Protein 4HQZ (pdb70)

Foldseek 3Di:
DFDFQDWDWFAWLVGDTDIVQVQQQAKEKEKEDAPVDVLRVVQQVQVVVLLPPPPHSYDYEYEYADPPPPHHHSVCVVVVCVVVVGDRHIYTYPPVCVSVVSVVPPAPGWIFIAANRRGTQDIDHGDAGSVRNVVSHVPGD/DAQDFPAFQDWDWFAWLVGDTDIPVVQQQAKEKEKEAAPVDDLVLVCQVQVVVVLPPDDHSYDYAYEYADPPPPHHHSVCVVVVCVVSVGDSGIYTHPPVCVSVVSNVPDAPTKIFIAANNRGTQDIDHGDDGPVRSVVSHVPGD

Sequence (286 aa):
VGKDAPDFTLQSMDGKEVKLSDFKGKKVYLKFWASWCGPCKKSMPELMEELAAKPDRDFEILTVIAPGIQQGEKTVEQFPQWFQEQGYKDIPVLYDTKATTFQAYQIRSIPTEYLIDSQGKIGKIQFGAISNADAEAAFKEMNQQIAVGKDAPDFTLQSMDGKEVKLSDFKGKKVYLKFWASWCGPCKKSSMPELMELAAKPDRDFEILTVIAPGIQGEKTVEQFPQWFQEQGYKDIPVLYDTKATTFQAYQIRSIIPTEYLIDSQGKIGKIQQFGAISNADAEEAAFKEMN

Organism: Streptococcus pneumoniae serotype 4 (strain ATCC BAA-334 / TIGR4) (NCBI:txid170187)

Structure (mmCIF, N/CA/C/O backbone):
data_4HQZ
#
_entry.id   4HQZ
#
_cell.length_a   32.100
_cell.length_b   36.080
_cell.length_c   58.640
_cell.angle_alpha   101.13
_cell.angle_beta   100.26
_cell.angle_gamma   101.59
#
_symmetry.space_group_name_H-M   'P 1'
#
loop_
_entity.id
_entity.type
_entity.pdbx_description
1 polymer 'Thioredoxin family protein'
2 non-polymer '2-HYDROXYETHYL DISULFIDE'
3 non-polymer DI(HYDROXYETHYL)ETHER
4 water water
#
loop_
_atom_site.group_PDB
_atom_site.id
_atom_site.type_symbol
_atom_site.label_atom_id
_atom_site.label_alt_id
_atom_site.label_comp_id
_atom_site.label_asym_id
_atom_site.label_entity_id
_atom_site.label_seq_id
_atom_site.pdbx_PDB_ins_code
_atom_site.Cartn_x
_atom_site.Cartn_y
_atom_site.Cartn_z
_atom_site.occupancy
_atom_site.B_iso_or_equiv
_atom_site.auth_seq_id
_atom_site.auth_comp_id
_atom_site.auth_asym_id
_atom_site.auth_atom_id
_atom_site.pdbx_PDB_model_num
ATOM 1 N N . VAL A 1 47 ? 47.897 21.785 19.903 1.00 60.15 45 VAL A N 1
ATOM 2 C CA . VAL A 1 47 ? 46.637 22.217 20.496 1.00 57.55 45 VAL A CA 1
ATOM 3 C C . VAL A 1 47 ? 45.800 21.008 20.922 1.00 53.67 45 VAL A C 1
ATOM 4 O O . VAL A 1 47 ? 46.127 19.869 20.584 1.00 56.57 45 VAL A O 1
ATOM 16 N N . GLY A 1 48 ? 44.730 21.267 21.674 1.00 54.70 46 GLY A N 1
ATOM 17 C CA . GLY A 1 48 ? 43.821 20.226 22.128 1.00 45.91 46 GLY A CA 1
ATOM 18 C C . GLY A 1 48 ? 43.381 19.318 21.000 1.00 33.32 46 GLY A C 1
ATOM 19 O O . GLY A 1 48 ? 43.134 19.786 19.895 1.00 41.56 46 GLY A O 1
ATOM 23 N N . LYS A 1 49 ? 43.288 18.019 21.270 1.00 30.15 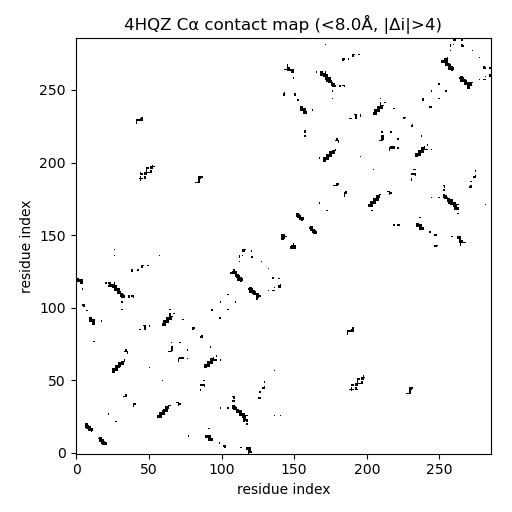47 LYS A N 1
ATOM 24 C CA . LYS A 1 49 ? 42.773 17.082 20.281 1.00 25.66 47 LYS A CA 1
ATOM 25 C C . LYS A 1 49 ? 41.286 17.328 20.119 1.00 22.92 47 LYS A C 1
ATOM 26 O O . LYS A 1 49 ? 40.601 17.662 21.085 1.00 21.67 47 LYS A O 1
ATOM 45 N N . ASP A 1 50 ? 40.768 17.159 18.911 1.00 22.48 48 ASP A N 1
ATOM 46 C CA . ASP A 1 50 ? 39.339 17.318 18.690 1.00 22.09 48 ASP A CA 1
ATOM 47 C C . ASP A 1 50 ? 38.580 16.270 19.493 1.00 18.32 48 ASP A C 1
ATOM 48 O O . ASP A 1 50 ? 38.897 15.075 19.456 1.00 18.64 48 ASP A O 1
ATOM 57 N N . ALA A 1 51 ? 37.576 16.710 20.239 1.00 16.82 49 ALA A N 1
ATOM 58 C CA . ALA A 1 51 ? 36.645 15.777 20.858 1.00 15.70 49 ALA A CA 1
ATOM 59 C C . ALA A 1 51 ? 35.844 15.080 19.750 1.00 16.77 49 ALA A C 1
ATOM 60 O O . ALA A 1 51 ? 35.245 15.738 18.913 1.00 15.87 49 ALA A O 1
ATOM 67 N N . PRO A 1 52 ? 35.838 13.741 19.731 1.00 14.12 50 PRO A N 1
ATOM 68 C CA . PRO A 1 52 ? 35.070 13.063 18.676 1.00 14.16 50 PRO A CA 1
ATOM 69 C C . PRO A 1 52 ? 33.603 13.497 18.670 1.00 12.26 50 PRO A C 1
ATOM 70 O O . PRO A 1 52 ? 32.954 13.566 19.717 1.00 12.57 50 PRO A O 1
ATOM 81 N N . ASP A 1 53 ? 33.079 13.751 17.480 1.00 13.51 51 ASP A N 1
ATOM 82 C CA . ASP A 1 53 ? 31.702 14.193 17.354 1.00 13.11 51 ASP A CA 1
ATOM 83 C C . ASP A 1 53 ? 30.768 12.991 17.516 1.00 13.93 51 ASP A C 1
ATOM 84 O O . ASP A 1 53 ? 31.170 11.836 17.350 1.00 17.75 51 ASP A O 1
ATOM 93 N N . PHE A 1 54 ? 29.525 13.284 17.868 1.00 13.39 52 PHE A N 1
ATOM 94 C CA . PHE A 1 54 ? 28.499 12.256 17.980 1.00 11.40 52 PHE A CA 1
ATOM 95 C C . PHE A 1 54 ? 27.159 12.902 17.766 1.00 10.25 52 PHE A C 1
ATOM 96 O O . PHE A 1 54 ? 27.010 14.104 17.931 1.00 10.57 52 PHE A O 1
ATOM 113 N N . THR A 1 55 ? 26.194 12.077 17.385 1.00 13.17 53 THR A N 1
ATOM 114 C CA . THR A 1 55 ? 24.804 12.480 17.280 1.00 13.96 53 THR A CA 1
ATOM 115 C C . THR A 1 55 ? 24.013 11.402 17.982 1.00 14.04 53 THR A C 1
ATOM 116 O O . THR A 1 55 ? 23.965 10.276 17.512 1.00 15.04 53 THR A O 1
ATOM 127 N N . LEU A 1 56 ? 23.406 11.740 19.117 1.00 14.22 54 LEU A N 1
ATOM 128 C CA . LEU A 1 56 ? 22.734 10.743 19.940 1.00 14.28 54 LEU A CA 1
ATOM 129 C C . LEU A 1 56 ? 21.352 11.214 20.338 1.00 15.15 54 LEU A C 1
ATOM 130 O O . LEU A 1 56 ? 21.125 12.409 20.525 1.00 15.61 54 LEU A O 1
ATOM 146 N N . GLN A 1 57 ? 20.446 10.272 20.531 1.00 15.54 55 GLN A N 1
ATOM 147 C CA . GLN A 1 57 ? 19.137 10.598 21.064 1.00 16.45 55 GLN A CA 1
ATOM 148 C C . GLN A 1 57 ? 19.235 10.813 22.558 1.00 16.13 55 GLN A C 1
ATOM 149 O O . GLN A 1 57 ? 19.971 10.112 23.242 1.00 15.87 55 GLN A O 1
ATOM 163 N N . SER A 1 58 ? 18.490 11.775 23.081 1.00 16.92 56 SER A N 1
ATOM 164 C CA . SER A 1 58 ? 18.439 11.990 24.516 1.00 16.90 56 SER A CA 1
ATOM 165 C C . SER A 1 58 ? 17.225 11.314 25.126 1.00 17.50 56 SER A C 1
ATOM 166 O O . SER A 1 58 ? 16.265 10.916 24.431 1.00 18.23 56 SER A O 1
ATOM 174 N N . MET A 1 59 ? 17.286 11.215 26.447 1.00 17.33 57 MET A N 1
ATOM 175 C CA . MET A 1 59 ? 16.239 10.654 27.275 1.00 19.69 57 MET A CA 1
ATOM 176 C C . MET A 1 59 ? 14.884 11.283 26.980 1.00 22.29 57 MET A C 1
ATOM 177 O O . MET A 1 59 ? 13.849 10.601 27.030 1.00 25.21 57 MET A O 1
ATOM 191 N N . ASP A 1 60 ? 14.879 12.576 26.670 1.00 24.27 58 ASP A N 1
ATOM 192 C CA . ASP A 1 60 ? 13.624 13.255 26.353 1.00 28.37 58 ASP A CA 1
ATOM 193 C C . ASP A 1 60 ? 13.376 13.403 24.845 1.00 32.24 58 ASP A C 1
ATOM 194 O O . ASP A 1 60 ? 12.563 14.223 24.415 1.00 33.55 58 ASP A O 1
ATOM 203 N N . GLY A 1 61 ? 14.064 12.590 24.050 1.00 26.97 59 GLY A N 1
ATOM 204 C CA . GLY A 1 61 ? 13.763 12.469 22.634 1.00 23.79 59 GLY A CA 1
ATOM 205 C C . GLY A 1 61 ? 14.384 13.499 21.700 1.00 25.82 59 GLY A C 1
ATOM 206 O O . GLY A 1 61 ? 14.044 13.537 20.517 1.00 33.14 59 GLY A O 1
ATOM 210 N N . LYS A 1 62 ? 15.283 14.339 22.204 1.00 31.60 60 LYS A N 1
ATOM 211 C CA . LYS A 1 62 ? 15.983 15.296 21.341 1.00 25.63 60 LYS A CA 1
ATOM 212 C C . LYS A 1 62 ? 17.173 14.641 20.641 1.00 23.07 60 LYS A C 1
ATOM 213 O O . LYS A 1 62 ? 17.804 13.739 21.169 1.00 22.65 60 LYS A O 1
ATOM 232 N N . GLU A 1 63 ? 17.490 15.109 19.448 1.00 22.40 61 GLU A N 1
ATOM 233 C CA . GLU A 1 63 ? 18.708 14.686 18.781 1.00 21.86 61 GLU A CA 1
ATOM 234 C C .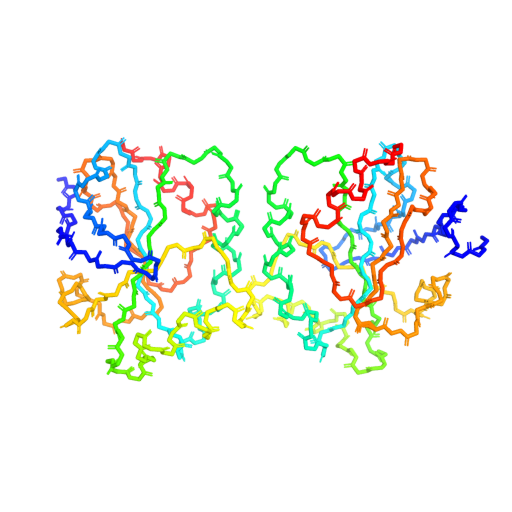 GLU A 1 63 ? 19.798 15.650 19.196 1.00 19.63 61 GLU A C 1
ATOM 235 O O . GLU A 1 63 ? 19.672 16.846 18.957 1.00 21.26 61 GLU A O 1
ATOM 247 N N . VAL A 1 64 ? 20.864 15.142 19.813 1.00 15.46 62 VAL A N 1
ATOM 248 C CA . VAL A 1 64 ? 21.923 15.998 20.325 1.00 13.13 62 VAL A CA 1
ATOM 249 C C . VAL A 1 64 ? 23.247 15.695 19.631 1.00 12.53 62 VAL A C 1
ATOM 250 O O . VAL A 1 64 ? 23.738 14.564 19.663 1.00 12.85 62 VAL A O 1
ATOM 263 N N . LYS A 1 65 ? 23.820 16.718 19.000 1.00 12.28 63 LYS A N 1
ATOM 264 C CA . LYS A 1 65 ? 25.054 16.561 18.235 1.00 11.32 63 LYS A CA 1
ATOM 265 C C . LYS A 1 65 ? 26.118 17.445 18.862 1.00 10.85 63 LYS A C 1
ATOM 266 O O . LYS A 1 65 ? 25.922 18.651 19.024 1.00 11.69 63 LYS A O 1
ATOM 285 N N . LEU A 1 66 ? 27.261 16.863 19.205 1.00 10.95 64 LEU A N 1
ATOM 286 C CA . LEU A 1 66 ? 28.270 17.626 19.933 1.00 10.80 64 LEU A CA 1
ATOM 287 C C . LEU A 1 66 ? 28.695 18.901 19.205 1.00 10.93 64 LEU A C 1
ATOM 288 O O . LEU A 1 66 ? 28.823 19.964 19.820 1.00 10.86 64 LEU A O 1
ATOM 304 N N . SER A 1 67 ? 28.921 18.808 17.894 1.00 10.57 65 SER A N 1
ATOM 305 C CA . SER A 1 67 ? 29.442 19.967 17.183 1.00 11.12 65 SER A CA 1
ATOM 306 C C . SER A 1 67 ? 28.398 21.076 17.048 1.00 11.68 65 SER A C 1
ATOM 307 O O . SER A 1 67 ? 28.752 22.206 16.735 1.00 12.46 65 SER A O 1
ATOM 315 N N . ASP A 1 68 ? 27.128 20.783 17.315 1.00 11.66 66 ASP A N 1
ATOM 316 C CA . ASP A 1 68 ? 26.130 21.856 17.397 1.00 12.35 66 ASP A CA 1
ATOM 317 C C . ASP A 1 68 ? 26.405 22.803 18.573 1.00 13.52 66 ASP A C 1
ATOM 318 O O . ASP A 1 68 ? 25.815 23.878 18.631 1.00 15.52 66 ASP A O 1
ATOM 327 N N . PHE A 1 69 ? 27.243 22.381 19.523 1.00 11.24 67 PHE A N 1
ATOM 328 C CA . PHE A 1 69 ? 27.604 23.234 20.651 1.00 11.77 67 PHE A CA 1
ATOM 329 C C . PHE A 1 69 ? 28.841 24.066 20.404 1.00 11.53 67 PHE A C 1
ATOM 330 O O . PHE A 1 69 ? 29.285 24.763 21.304 1.00 13.31 67 PHE A O 1
ATOM 347 N N . LYS A 1 70 ? 29.424 24.035 19.209 1.00 14.35 68 LYS A N 1
ATOM 348 C CA . LYS A 1 70 ? 30.538 24.928 18.950 1.00 15.18 68 LYS A CA 1
ATOM 349 C C . LYS A 1 70 ? 30.123 26.355 19.254 1.00 15.19 68 LYS A C 1
ATOM 350 O O . LYS A 1 70 ? 29.025 26.780 18.896 1.00 17.58 68 LYS A O 1
ATOM 369 N N . GLY A 1 71 ? 30.995 27.068 19.959 1.00 15.35 69 GLY A N 1
ATOM 370 C CA . GLY A 1 71 ? 30.702 28.392 20.476 1.00 17.50 69 GLY A CA 1
ATOM 371 C C . GLY A 1 71 ? 30.429 28.388 21.971 1.00 17.52 69 GLY A C 1
ATOM 372 O O . GLY A 1 71 ? 30.427 29.456 22.603 1.00 19.32 69 GLY A O 1
ATOM 376 N N . LYS A 1 72 ? 30.223 27.208 22.544 1.00 13.15 70 LYS A N 1
ATOM 377 C CA . LYS A 1 72 ? 30.006 27.038 23.980 1.00 14.61 70 LYS A CA 1
ATOM 378 C C . LYS A 1 72 ? 30.909 25.932 24.464 1.00 11.70 70 LYS A C 1
ATOM 379 O O . LYS A 1 72 ? 31.179 24.988 23.736 1.00 13.81 70 LYS A O 1
ATOM 398 N N . LYS A 1 73 ? 31.366 26.026 25.698 1.00 11.00 71 LYS A N 1
ATOM 399 C CA . LYS A 1 73 ? 32.126 24.947 26.307 1.00 10.28 71 LYS A CA 1
ATOM 400 C C . LYS A 1 73 ? 31.184 23.802 26.684 1.00 10.26 71 LYS A C 1
ATOM 401 O O . LYS A 1 73 ? 29.995 24.009 26.837 1.00 10.67 71 LYS A O 1
ATOM 420 N N . VAL A 1 74 ? 31.727 22.604 26.846 1.00 9.47 72 VAL A N 1
ATOM 421 C CA . VAL A 1 74 ? 30.913 21.430 27.137 1.00 9.11 72 VAL A CA 1
ATOM 422 C C . VAL A 1 74 ? 31.559 20.600 28.222 1.00 8.41 72 VAL A C 1
ATOM 423 O O . VAL A 1 74 ? 32.740 20.268 28.163 1.00 9.71 72 VAL A O 1
ATOM 436 N N . TYR A 1 75 ? 30.747 20.248 29.215 1.00 8.51 73 TYR A N 1
ATOM 437 C CA . TYR A 1 75 ? 31.085 19.293 30.261 1.00 8.36 73 TYR A CA 1
ATOM 438 C C . TYR A 1 75 ? 30.419 17.976 29.862 1.00 8.77 73 TYR A C 1
ATOM 439 O O . TYR A 1 75 ? 29.183 17.892 29.856 1.00 9.55 73 TYR A O 1
ATOM 457 N N . LEU A 1 76 ? 31.213 16.983 29.486 1.00 8.14 74 LEU A N 1
ATOM 458 C CA . LEU A 1 76 ? 30.704 15.715 28.965 1.00 8.16 74 LEU A CA 1
ATOM 459 C C . LEU A 1 76 ? 31.061 14.605 29.928 1.00 7.65 74 LEU A C 1
ATOM 460 O O . LEU A 1 76 ? 32.243 14.355 30.171 1.00 9.96 74 LEU A O 1
ATOM 476 N N . LYS A 1 77 ? 30.059 13.886 30.434 1.00 7.73 75 LYS A N 1
ATOM 477 C CA . LYS A 1 77 ? 30.271 12.861 31.450 1.00 8.48 75 LYS A CA 1
ATOM 478 C C . LYS A 1 77 ? 29.769 11.507 30.987 1.00 7.64 75 LYS A C 1
ATOM 479 O O . LYS A 1 77 ? 28.593 11.373 30.622 1.00 9.40 75 LYS A O 1
ATOM 498 N N . PHE A 1 78 ? 30.654 10.517 31.022 1.00 7.72 76 PHE A N 1
ATOM 499 C CA . PHE A 1 78 ? 30.291 9.126 30.745 1.00 8.05 76 PHE A CA 1
ATOM 500 C C . PHE A 1 78 ? 30.044 8.388 32.047 1.00 7.97 76 PHE A C 1
ATOM 501 O O . PHE A 1 78 ? 30.874 8.467 32.966 1.00 8.81 76 PHE A O 1
ATOM 518 N N . TRP A 1 79 ? 28.918 7.684 32.147 1.00 8.14 77 TRP A N 1
ATOM 519 C CA . TRP A 1 79 ? 28.546 7.058 33.409 1.00 8.31 77 TRP A CA 1
ATOM 520 C C . TRP A 1 79 ? 27.621 5.870 33.187 1.00 8.61 77 TRP A C 1
ATOM 521 O O . TRP A 1 79 ? 27.306 5.497 32.052 1.00 9.41 77 TRP A O 1
ATOM 542 N N . ALA A 1 80 ? 27.214 5.238 34.290 1.00 9.74 78 ALA A N 1
ATOM 543 C CA . ALA A 1 80 ? 26.267 4.120 34.263 1.00 9.69 78 ALA A CA 1
ATOM 544 C C . ALA A 1 80 ? 25.488 4.068 35.562 1.00 10.37 78 ALA A C 1
ATOM 545 O O . ALA A 1 80 ? 26.000 4.429 36.626 1.00 10.59 78 ALA A O 1
ATOM 552 N N . SER A 1 81 ? 24.258 3.597 35.476 1.00 9.88 79 SER A N 1
ATOM 553 C CA . SER A 1 81 ? 23.408 3.546 36.658 1.00 10.76 79 SER A CA 1
ATOM 554 C C . SER A 1 81 ? 23.862 2.563 37.733 1.00 13.57 79 SER A C 1
ATOM 555 O O . SER A 1 81 ? 23.446 2.681 38.886 1.00 14.99 79 SER A O 1
ATOM 563 N N . TRP A 1 82 ? 24.652 1.566 37.353 1.00 10.64 80 TRP A N 1
ATOM 564 C CA . TRP A 1 82 ? 25.116 0.536 38.276 1.00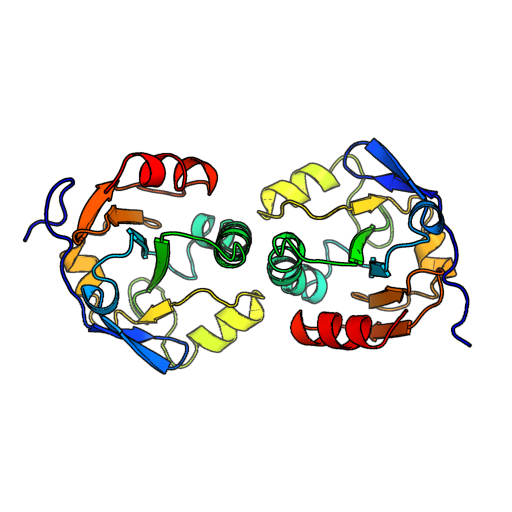 15.09 80 TRP A CA 1
ATOM 565 C C . TRP A 1 82 ? 26.374 0.985 39.013 1.00 13.80 80 TRP A C 1
ATOM 566 O O . TRP A 1 82 ? 26.866 0.291 39.897 1.00 17.26 80 TRP A O 1
ATOM 587 N N . CYS A 1 83 ? 26.900 2.148 38.663 1.00 11.60 81 CYS A N 1
ATOM 588 C CA . CYS A 1 83 ? 28.211 2.607 39.121 1.00 12.55 81 CYS A CA 1
ATOM 589 C C . CYS A 1 83 ? 28.034 3.530 40.331 1.00 11.47 81 CYS A C 1
ATOM 590 O O . CYS A 1 83 ? 27.455 4.606 40.225 1.00 13.28 81 CYS A O 1
ATOM 597 N N . GLY A 1 84 ? 28.483 3.079 41.498 1.00 13.55 82 GLY A N 1
ATOM 598 C CA . GLY A 1 84 ? 28.287 3.829 42.730 1.00 13.14 82 GLY A CA 1
ATOM 599 C C . GLY A 1 84 ? 28.902 5.219 42.704 1.00 12.90 82 GLY A C 1
ATOM 600 O O . GLY A 1 84 ? 28.244 6.205 43.036 1.00 12.52 82 GLY A O 1
ATOM 604 N N . PRO A 1 85 ? 30.173 5.316 42.328 1.00 12.03 83 PRO A N 1
ATOM 605 C CA . PRO A 1 85 ? 30.787 6.640 42.279 1.00 11.38 83 PRO A CA 1
ATOM 606 C C . PRO A 1 85 ? 30.100 7.552 41.257 1.00 10.68 83 PRO A C 1
ATOM 607 O O . PRO A 1 85 ? 30.048 8.780 41.448 1.00 12.26 83 PRO A O 1
ATOM 618 N N . CYS A 1 86 ? 29.570 6.969 40.188 1.00 10.94 84 CYS A N 1
ATOM 619 C CA . CYS A 1 86 ? 28.773 7.755 39.268 1.00 10.50 84 CYS A CA 1
ATOM 620 C C . CYS A 1 86 ? 27.564 8.372 39.924 1.00 9.89 84 CYS A C 1
ATOM 621 O O . CYS A 1 86 ? 27.309 9.562 39.779 1.00 10.93 84 CYS A O 1
ATOM 628 N N . LYS A 1 87 ? 26.778 7.548 40.590 1.00 10.63 85 LYS A N 1
ATOM 629 C CA . LYS A 1 87 ? 25.615 8.062 41.305 1.00 10.95 85 LYS A CA 1
ATOM 630 C C . LYS A 1 87 ? 25.999 9.074 42.374 1.00 12.86 85 LYS A C 1
ATOM 631 O O . LYS A 1 87 ? 25.308 10.087 42.529 1.00 12.85 85 LYS A O 1
ATOM 650 N N . LYS A 1 88 ? 27.085 8.819 43.086 1.00 11.36 86 LYS A N 1
ATOM 651 C CA . LYS A 1 88 ? 27.548 9.754 44.125 1.00 11.90 86 LYS A CA 1
ATOM 652 C C . LYS A 1 88 ? 27.767 11.150 43.580 1.00 11.66 86 LYS A C 1
ATOM 653 O O . LYS A 1 88 ? 27.546 12.137 44.289 1.00 12.09 86 LYS A O 1
ATOM 672 N N . SER A 1 89 ? 28.196 11.215 42.332 1.00 10.56 87 SER A N 1
ATOM 673 C CA . SER A 1 89 ? 28.539 12.485 41.717 1.00 10.30 87 SER A CA 1
ATOM 674 C C . SER A 1 89 ? 27.320 13.259 41.191 1.00 9.74 87 SER A C 1
ATOM 675 O O . SER A 1 89 ? 27.429 14.441 40.891 1.00 9.55 87 SER A O 1
ATOM 683 N N . MET A 1 90 ? 26.163 12.616 41.099 1.00 9.19 88 MET A N 1
ATOM 684 C CA . MET A 1 90 ? 25.015 13.236 40.432 1.00 9.36 88 MET A CA 1
ATOM 685 C C . MET A 1 90 ? 24.440 14.443 41.195 1.00 9.95 88 MET A C 1
ATOM 686 O O . MET A 1 90 ? 24.079 15.430 40.568 1.00 9.97 88 MET A O 1
ATOM 700 N N . PRO A 1 91 ? 24.326 14.376 42.529 1.00 9.68 89 PRO A N 1
ATOM 701 C CA . PRO A 1 91 ? 23.735 15.539 43.224 1.00 9.43 89 PRO A CA 1
ATOM 702 C C . PRO A 1 91 ? 24.539 16.822 42.972 1.00 8.73 89 PRO A C 1
ATOM 703 O O . PRO A 1 91 ? 23.935 17.883 42.758 1.00 9.90 89 PRO A O 1
ATOM 714 N N . GLU A 1 92 ? 25.859 16.737 43.019 1.00 8.31 90 GLU A N 1
ATOM 715 C CA . GLU A 1 92 ? 26.674 17.915 42.796 1.00 9.95 90 GLU A CA 1
ATOM 716 C C . GLU A 1 92 ? 26.532 18.400 41.359 1.00 7.98 90 GLU A C 1
ATOM 717 O O . GLU A 1 92 ? 26.553 19.613 41.093 1.00 8.85 90 GLU A O 1
ATOM 729 N N . LEU A 1 93 ? 26.375 17.470 40.414 1.00 8.33 91 LEU A N 1
ATOM 730 C CA . LEU A 1 93 ? 26.166 17.858 39.024 1.00 8.38 91 LEU A CA 1
ATOM 731 C C . LEU A 1 93 ? 24.827 18.609 38.848 1.00 8.29 91 LEU A C 1
ATOM 732 O O . LEU A 1 93 ? 24.732 19.570 38.078 1.00 9.50 91 LEU A O 1
ATOM 748 N N . MET A 1 94 ? 23.795 18.196 39.590 1.00 9.51 92 MET A N 1
ATOM 749 C CA . MET A 1 94 ? 22.527 18.944 39.611 1.00 9.04 92 MET A CA 1
ATOM 750 C C . MET A 1 94 ? 22.710 20.358 40.175 1.00 9.81 92 MET A C 1
ATOM 751 O O . MET A 1 94 ? 22.112 21.307 39.684 1.00 10.58 92 MET A O 1
ATOM 765 N N A GLU A 1 95 ? 23.533 20.523 41.215 0.51 10.48 93 GLU A N 1
ATOM 766 N N B GLU A 1 95 ? 23.536 20.472 41.198 0.49 10.88 93 GLU A N 1
ATOM 767 C CA A GLU A 1 95 ? 23.875 21.874 41.693 0.51 9.96 93 GLU A CA 1
ATOM 768 C CA B GLU A 1 95 ? 23.848 21.758 41.772 0.49 12.62 93 GLU A CA 1
ATOM 769 C C A GLU A 1 95 ? 24.456 22.674 40.584 0.51 11.47 93 GLU A C 1
ATOM 770 C C B GLU A 1 95 ? 24.551 22.657 40.729 0.49 11.71 93 GLU A C 1
ATOM 771 O O A GLU A 1 95 ? 24.088 23.837 40.369 0.51 15.32 93 GLU A O 1
ATOM 772 O O B GLU A 1 95 ? 24.271 23.860 40.640 0.49 11.19 93 GLU A O 1
ATOM 795 N N . LEU A 1 96 ? 25.430 22.072 39.914 1.00 9.90 94 LEU A N 1
ATOM 796 C CA . LEU A 1 96 ? 26.118 22.786 38.864 1.00 12.01 94 LEU A CA 1
ATOM 797 C C . LEU A 1 96 ? 25.116 23.206 37.792 1.00 9.68 94 LEU A C 1
ATOM 798 O O . LEU A 1 96 ? 25.173 24.324 37.282 1.00 12.95 94 LEU A O 1
ATOM 815 N N . ALA A 1 97 ? 24.208 22.306 37.435 1.00 11.29 95 ALA A N 1
ATOM 816 C CA . ALA A 1 97 ? 23.226 22.619 36.394 1.00 11.51 95 ALA A CA 1
ATOM 817 C C . ALA A 1 97 ? 22.361 23.809 36.802 1.00 11.09 95 ALA A C 1
ATOM 818 O O . ALA A 1 97 ? 21.946 24.611 35.952 1.00 12.86 95 ALA A O 1
ATOM 825 N N . ALA A 1 98 ? 22.123 23.964 38.102 1.00 11.31 96 ALA A N 1
ATOM 826 C CA . ALA A 1 98 ? 21.270 25.048 38.601 1.00 13.12 96 ALA A CA 1
ATOM 827 C C . ALA A 1 98 ? 21.967 26.407 38.596 1.00 16.49 96 ALA A C 1
ATOM 828 O O . ALA A 1 98 ? 21.310 27.437 38.718 1.00 19.11 96 ALA A O 1
ATOM 835 N N . LYS A 1 99 ? 23.289 26.412 38.479 1.00 16.79 97 LYS A N 1
ATOM 836 C CA . LYS A 1 99 ? 24.051 27.656 38.410 1.00 20.21 97 LYS A CA 1
ATOM 837 C C . LYS A 1 99 ? 23.652 28.342 37.113 1.00 17.79 97 LYS A C 1
ATOM 838 O O . LYS A 1 99 ? 23.768 27.760 36.040 1.00 20.11 97 LYS A O 1
ATOM 857 N N . PRO A 1 100 ? 23.147 29.577 37.203 1.00 23.16 98 PRO A N 1
ATOM 858 C CA . PRO A 1 100 ? 22.609 30.172 35.980 1.00 26.93 98 PRO A CA 1
ATOM 859 C C . PRO A 1 100 ? 23.697 30.758 35.077 1.00 29.42 98 PRO A C 1
ATOM 860 O O . PRO A 1 100 ? 23.552 30.758 33.856 1.00 31.63 98 PRO A O 1
ATOM 871 N N . ASP A 1 101 ? 24.796 31.208 35.658 1.00 25.74 99 ASP A N 1
ATOM 872 C CA . ASP A 1 101 ? 25.801 31.906 34.859 1.00 23.61 99 ASP A CA 1
ATOM 873 C C . ASP A 1 101 ? 26.920 30.974 34.347 1.00 24.20 99 ASP A C 1
ATOM 874 O O . ASP A 1 101 ? 28.104 31.239 34.555 1.00 29.92 99 ASP A O 1
ATOM 883 N N . ARG A 1 102 ? 26.521 29.893 33.668 1.00 31.05 100 ARG A N 1
ATOM 884 C CA . ARG A 1 102 ? 27.459 28.955 33.028 1.00 23.60 100 ARG A CA 1
ATOM 885 C C . ARG A 1 102 ? 27.735 29.266 31.560 1.00 24.46 100 ARG A C 1
ATOM 886 O O . ARG A 1 102 ? 26.808 29.469 30.776 1.00 22.74 100 ARG A O 1
ATOM 907 N N . ASP A 1 103 ? 29.009 29.275 31.178 1.00 20.09 101 ASP A N 1
ATOM 908 C CA . ASP A 1 103 ? 29.379 29.385 29.763 1.00 19.11 101 ASP A CA 1
ATOM 909 C C . ASP A 1 103 ? 29.696 27.983 29.219 1.00 17.51 101 ASP A C 1
ATOM 910 O O . ASP A 1 103 ? 30.374 27.837 28.180 1.00 19.51 101 ASP A O 1
ATOM 919 N N . PHE A 1 104 ? 29.203 26.952 29.921 1.00 16.82 102 PHE A N 1
ATOM 920 C CA . PHE A 1 104 ? 29.296 25.589 29.435 1.00 14.06 102 PHE A CA 1
ATOM 921 C C . PHE A 1 104 ? 27.963 24.860 29.548 1.00 13.49 102 PHE A C 1
ATOM 922 O O . PHE A 1 104 ? 27.142 25.165 30.399 1.00 15.24 102 PHE A O 1
ATOM 939 N N . GLU A 1 105 ? 27.774 23.902 28.651 1.00 12.94 103 GLU A N 1
ATOM 940 C CA . GLU A 1 105 ? 26.628 23.018 28.660 1.00 12.45 103 GLU A CA 1
ATOM 941 C C . GLU A 1 105 ? 27.030 21.711 29.284 1.00 11.50 103 GLU A C 1
ATOM 942 O O . GLU A 1 105 ? 28.149 21.274 29.131 1.00 11.97 103 GLU A O 1
ATOM 954 N N . ILE A 1 106 ? 26.081 21.061 29.948 1.00 11.16 104 ILE A N 1
ATOM 955 C CA . ILE A 1 106 ? 26.302 19.754 30.553 1.00 10.36 104 ILE A CA 1
ATOM 956 C C . ILE A 1 106 ? 25.600 18.670 29.739 1.00 10.03 104 ILE A C 1
ATOM 957 O O . ILE A 1 106 ? 24.409 18.783 29.449 1.00 11.01 104 ILE A O 1
ATOM 973 N N . L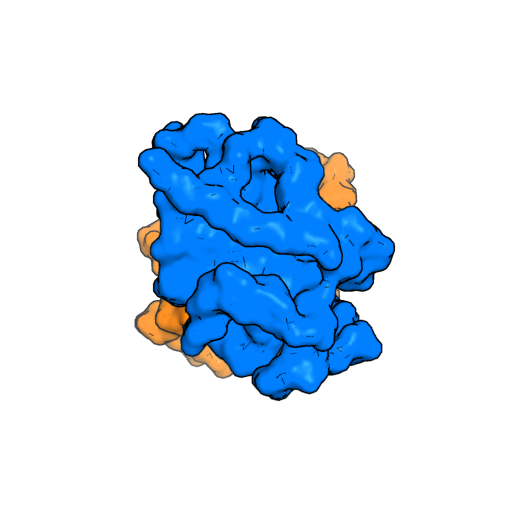EU A 1 107 ? 26.353 17.652 29.361 1.00 9.48 105 LEU A N 1
ATOM 974 C CA . LEU A 1 107 ? 25.825 16.487 28.645 1.00 9.24 105 LEU A CA 1
ATOM 975 C C . LEU A 1 107 ? 26.356 15.247 29.336 1.00 8.54 105 LEU A C 1
ATOM 976 O O . LEU A 1 107 ? 27.552 15.178 29.624 1.00 9.65 105 LEU A O 1
ATOM 992 N N . THR A 1 108 ? 25.504 14.249 29.560 1.00 8.88 106 THR A N 1
ATOM 993 C CA . THR A 1 108 ? 25.965 12.985 30.089 1.00 8.54 106 THR A CA 1
ATOM 994 C C . THR A 1 108 ? 25.523 11.870 29.146 1.00 8.74 106 THR A C 1
ATOM 995 O O . THR A 1 108 ? 24.566 12.025 28.375 1.00 9.32 106 THR A O 1
ATOM 1006 N N . VAL A 1 109 ? 26.277 10.772 29.194 1.00 8.46 107 VAL A N 1
ATOM 1007 C CA . VAL A 1 109 ? 26.125 9.682 28.237 1.00 8.83 107 VAL A CA 1
ATOM 1008 C C . VAL A 1 109 ? 26.116 8.352 28.982 1.00 8.44 107 VAL A C 1
ATOM 1009 O O . VAL A 1 109 ? 27.000 8.107 29.790 1.00 9.31 107 VAL A O 1
ATOM 1022 N N . ILE A 1 110 ? 25.120 7.507 28.678 1.00 9.34 108 ILE A N 1
ATOM 1023 C CA . ILE A 1 110 ? 25.047 6.120 29.135 1.00 8.86 108 ILE A CA 1
ATOM 1024 C C . ILE A 1 110 ? 24.998 5.208 27.888 1.00 9.65 108 ILE A C 1
ATOM 1025 O O . ILE A 1 110 ? 24.802 5.681 26.753 1.00 10.47 108 ILE A O 1
ATOM 1041 N N . ALA A 1 111 ? 25.155 3.906 28.099 1.00 11.48 109 ALA A N 1
ATOM 1042 C CA . ALA A 1 111 ? 25.117 2.941 27.005 1.00 12.34 109 ALA A CA 1
ATOM 1043 C C . ALA A 1 111 ? 24.015 1.935 27.345 1.00 13.23 109 ALA A C 1
ATOM 1044 O O . ALA A 1 111 ? 24.270 0.926 28.022 1.00 14.12 109 ALA A O 1
ATOM 1051 N N . PRO A 1 112 ? 22.765 2.218 26.924 1.00 13.32 110 PRO A N 1
ATOM 1052 C CA . PRO A 1 112 ? 21.635 1.415 27.401 1.00 14.71 110 PRO A CA 1
ATOM 1053 C C . PRO A 1 112 ? 21.734 -0.047 27.014 1.00 16.64 110 PRO A C 1
ATOM 1054 O O . PRO A 1 112 ? 22.116 -0.371 25.900 1.00 17.53 110 PRO A O 1
ATOM 1065 N N . GLY A 1 113 ? 21.400 -0.916 27.957 1.00 16.11 111 GLY A N 1
ATOM 1066 C CA . GLY A 1 113 ? 21.371 -2.339 27.708 1.00 19.49 111 GLY A CA 1
ATOM 1067 C C . GLY A 1 113 ? 22.745 -2.940 27.526 1.00 18.83 111 GLY A C 1
ATOM 1068 O O . GLY A 1 113 ? 22.851 -4.129 27.203 1.00 23.71 111 GLY A O 1
ATOM 1072 N N . ILE A 1 114 ? 23.787 -2.143 27.742 1.00 21.78 112 ILE A N 1
ATOM 1073 C CA . ILE A 1 114 ? 25.160 -2.565 27.504 1.00 22.62 112 ILE A CA 1
ATOM 1074 C C . ILE A 1 114 ? 25.916 -2.607 28.825 1.00 20.43 112 ILE A C 1
ATOM 1075 O O . ILE A 1 114 ? 25.801 -1.699 29.638 1.00 20.37 112 ILE A O 1
ATOM 1091 N N A GLN A 1 115 ? 26.666 -3.676 29.055 0.52 29.11 113 GLN A N 1
ATOM 1092 N N B GLN A 1 115 ? 26.688 -3.669 29.021 0.48 28.91 113 GLN A N 1
ATOM 1093 C CA A GLN A 1 115 ? 27.497 -3.779 30.250 0.52 28.48 113 GLN A CA 1
ATOM 1094 C CA B GLN A 1 115 ? 27.467 -3.857 30.240 0.48 29.05 113 GLN A CA 1
ATOM 1095 C C A GLN A 1 115 ? 26.712 -3.537 31.546 0.52 28.52 113 GLN A C 1
ATOM 1096 C C B GLN A 1 115 ? 26.677 -3.481 31.493 0.48 28.53 113 GLN A C 1
ATOM 1097 O O A GLN A 1 115 ? 27.202 -2.857 32.449 0.52 31.73 113 GLN A O 1
ATOM 1098 O O B GLN A 1 115 ? 27.119 -2.656 32.296 0.48 24.45 113 GLN A O 1
ATOM 1125 N N . GLY A 1 116 ? 25.500 -4.085 31.637 1.00 32.29 114 GLY A N 1
ATOM 1126 C CA . GLY A 1 116 ? 24.692 -3.954 32.845 1.00 28.78 114 GLY A CA 1
ATOM 1127 C C . GLY A 1 116 ? 23.723 -2.778 32.917 1.00 22.48 114 GLY A C 1
ATOM 1128 O O . GLY A 1 116 ? 22.859 -2.713 33.791 1.00 21.18 114 GLY A O 1
ATOM 1133 N N . GLU A 1 117 ? 23.860 -1.829 32.004 1.00 17.17 115 GLU A N 1
ATOM 1134 C CA . GLU A 1 117 ? 23.010 -0.652 32.031 1.00 14.98 115 GLU A CA 1
ATOM 1135 C C . GLU A 1 117 ? 21.566 -1.025 31.719 1.00 14.69 115 GLU A C 1
ATOM 1136 O O . GLU A 1 117 ? 21.267 -1.994 31.031 1.00 16.38 115 GLU A O 1
ATOM 1148 N N . LYS A 1 118 ? 20.652 -0.240 32.255 1.00 13.61 116 LYS A N 1
ATOM 1149 C CA . LYS A 1 118 ? 19.241 -0.424 32.014 1.00 14.29 116 LYS A CA 1
ATOM 1150 C C . LYS A 1 118 ? 18.918 -0.188 30.555 1.00 13.73 116 LYS A C 1
ATOM 1151 O O . LYS A 1 118 ? 19.639 0.524 29.843 1.00 14.74 116 LYS A O 1
ATOM 1170 N N . THR A 1 119 ? 17.818 -0.789 30.106 1.00 14.44 117 THR A N 1
ATOM 1171 C CA . THR A 1 119 ? 17.332 -0.532 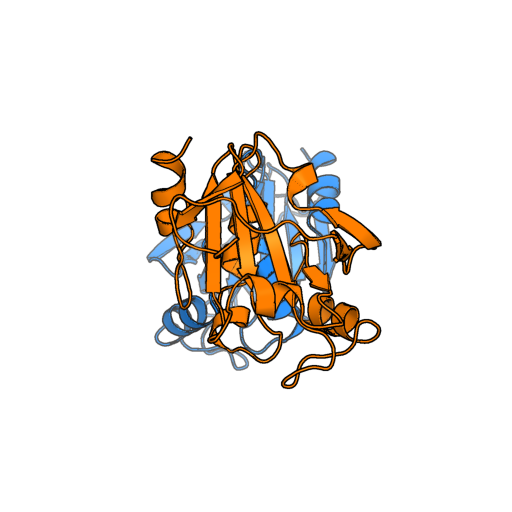28.763 1.00 12.33 117 THR A CA 1
ATOM 1172 C C . THR A 1 119 ? 16.753 0.865 28.674 1.00 13.72 117 THR A C 1
ATOM 1173 O O . THR A 1 119 ? 16.437 1.481 29.678 1.00 13.86 117 THR A O 1
ATOM 1184 N N . VAL A 1 120 ? 16.568 1.354 27.457 1.00 19.05 118 VAL A N 1
ATOM 1185 C CA . VAL A 1 120 ? 15.904 2.644 27.290 1.00 18.43 118 VAL A CA 1
ATOM 1186 C C . VAL A 1 120 ? 14.471 2.616 27.801 1.00 23.02 118 VAL A C 1
ATOM 1187 O O . VAL A 1 120 ? 13.926 3.654 28.163 1.00 25.25 118 VAL A O 1
ATOM 1200 N N . GLU A 1 121 ? 13.859 1.438 27.846 1.00 21.30 119 GLU A N 1
ATOM 1201 C CA . GLU A 1 121 ? 12.510 1.327 28.374 1.00 25.73 119 GLU A CA 1
ATOM 1202 C C . GLU A 1 121 ? 12.461 1.595 29.875 1.00 26.48 119 GLU A C 1
ATOM 1203 O O . GLU A 1 121 ? 11.478 2.127 30.378 1.00 39.32 119 GLU A O 1
ATOM 1215 N N . GLN A 1 122 ? 13.525 1.228 30.587 1.00 18.11 120 GLN A N 1
ATOM 1216 C CA . GLN A 1 122 ? 13.538 1.315 32.037 1.00 17.41 120 GLN A CA 1
ATOM 1217 C C . GLN A 1 122 ? 14.335 2.496 32.562 1.00 15.55 120 GLN A C 1
ATOM 1218 O O . GLN A 1 122 ? 14.105 2.947 33.682 1.00 16.11 120 GLN A O 1
ATOM 1232 N N . PHE A 1 123 ? 15.285 3.007 31.780 1.00 15.50 121 PHE A N 1
ATOM 1233 C CA . PHE A 1 123 ? 16.174 4.034 32.318 1.00 13.12 121 PHE A CA 1
ATOM 1234 C C . PHE A 1 123 ? 15.466 5.311 32.813 1.00 12.88 121 PHE A C 1
ATOM 1235 O O . PHE A 1 123 ? 15.738 5.748 33.917 1.00 12.49 121 PHE A O 1
ATOM 1252 N N . PRO A 1 124 ? 14.552 5.887 32.018 1.00 14.32 122 PRO A N 1
ATOM 1253 C CA . PRO A 1 124 ? 13.999 7.191 32.422 1.00 16.40 122 PRO A CA 1
ATOM 1254 C C . PRO A 1 124 ? 13.247 7.129 33.742 1.00 14.00 122 PRO A C 1
ATOM 1255 O O . PRO A 1 124 ? 13.352 8.050 34.550 1.00 13.88 122 PRO A O 1
ATOM 1266 N N . GLN A 1 125 ? 12.487 6.057 33.943 1.00 15.33 123 GLN A N 1
ATOM 1267 C CA . GLN A 1 125 ? 11.795 5.834 35.205 1.00 16.31 123 GLN A CA 1
ATOM 1268 C C . GLN A 1 125 ? 12.771 5.705 36.349 1.00 14.68 123 GLN A C 1
ATOM 1269 O O . GLN A 1 125 ? 12.546 6.272 37.422 1.00 15.47 123 GLN A O 1
ATOM 1283 N N . TRP A 1 126 ? 13.837 4.946 36.139 1.00 16.04 124 TRP A N 1
ATOM 1284 C CA . TRP A 1 126 ? 14.825 4.742 37.186 1.00 16.43 124 TRP A CA 1
ATOM 1285 C C . TRP A 1 126 ? 15.429 6.089 37.591 1.00 13.95 124 TRP A C 1
ATOM 1286 O O . TRP A 1 126 ? 15.580 6.393 38.772 1.00 14.05 124 TRP A O 1
ATOM 1307 N N . PHE A 1 127 ? 15.784 6.884 36.588 1.00 12.05 125 PHE A N 1
ATOM 1308 C CA . PHE A 1 127 ? 16.431 8.179 36.787 1.00 10.76 125 PHE A CA 1
ATOM 1309 C C . PHE A 1 127 ? 15.557 9.080 37.661 1.00 11.26 125 PHE A C 1
ATOM 1310 O O . PHE A 1 127 ? 16.000 9.663 38.660 1.00 11.54 125 PHE A O 1
ATOM 1327 N N . GLN A 1 128 ? 14.276 9.169 37.321 1.00 12.22 126 GLN A N 1
ATOM 1328 C CA . GLN A 1 128 ? 13.378 10.015 38.092 1.00 13.01 126 GLN A CA 1
ATOM 1329 C C . GLN A 1 128 ? 13.156 9.457 39.488 1.00 13.56 126 GLN A C 1
ATOM 1330 O O . GLN A 1 128 ? 13.038 10.206 40.458 1.00 13.88 126 GLN A O 1
ATOM 1344 N N . GLU A 1 129 ? 13.098 8.139 39.624 1.00 13.99 127 GLU A N 1
ATOM 1345 C CA . GLU A 1 129 ? 12.875 7.572 40.941 1.00 15.79 127 GLU A CA 1
ATOM 1346 C C . GLU A 1 129 ? 14.080 7.765 41.885 1.00 16.63 127 GLU A C 1
ATOM 1347 O O . GLU A 1 129 ? 13.910 7.713 43.100 1.00 18.23 127 GLU A O 1
ATOM 1359 N N . GLN A 1 130 ? 15.263 8.054 41.352 1.00 14.89 128 GLN A N 1
ATOM 1360 C CA . GLN A 1 130 ? 16.410 8.381 42.199 1.00 14.38 128 GLN A CA 1
ATOM 1361 C C . GLN A 1 130 ? 16.327 9.797 42.744 1.00 12.76 128 GLN A C 1
ATOM 1362 O O . GLN A 1 130 ? 17.164 10.192 43.567 1.00 15.74 128 GLN A O 1
ATOM 1376 N N . GLY A 1 131 ? 15.409 10.596 42.225 1.00 11.44 129 GLY A N 1
ATOM 1377 C CA . GLY A 1 131 ? 15.392 12.001 42.592 1.00 11.70 129 GLY A CA 1
ATOM 1378 C C . GLY A 1 131 ? 16.253 12.867 41.699 1.00 10.69 129 GLY A C 1
ATOM 1379 O O . GLY A 1 131 ? 16.507 14.045 42.042 1.00 11.14 129 GLY A O 1
ATOM 1383 N N . TYR A 1 132 ? 16.745 12.310 40.591 1.00 10.10 130 TYR A N 1
ATOM 1384 C CA . TYR A 1 132 ? 17.580 13.087 39.686 1.00 9.75 130 TYR A CA 1
ATOM 1385 C C . TYR A 1 132 ? 16.703 13.931 38.770 1.00 10.73 130 TYR A C 1
ATOM 1386 O O . TYR A 1 132 ? 15.599 13.535 38.395 1.00 12.66 130 TYR A O 1
ATOM 1404 N N . LYS A 1 133 ? 17.201 15.112 38.438 1.00 10.73 131 LYS A N 1
ATOM 1405 C CA . LYS A 1 133 ? 16.459 16.075 37.632 1.00 12.00 131 LYS A CA 1
ATOM 1406 C C . LYS A 1 133 ? 17.428 16.955 36.891 1.00 10.69 131 LYS A C 1
ATOM 1407 O O . LYS A 1 133 ? 18.520 17.183 37.374 1.00 11.15 131 LYS A O 1
ATOM 1426 N N . ASP A 1 134 ? 17.023 17.471 35.730 1.00 11.68 132 ASP A N 1
ATOM 1427 C CA . ASP A 1 134 ? 17.725 18.569 35.077 1.00 12.44 132 ASP A CA 1
ATOM 1428 C C . ASP A 1 134 ? 19.128 18.230 34.592 1.00 11.53 132 ASP A C 1
ATOM 1429 O O . ASP A 1 134 ? 19.989 19.109 34.472 1.00 14.44 132 ASP A O 1
ATOM 1438 N N . ILE A 1 135 ? 19.357 16.954 34.313 1.00 11.49 133 ILE A N 1
ATOM 1439 C CA . ILE A 1 135 ? 20.616 16.515 33.724 1.00 11.33 133 ILE A CA 1
ATOM 1440 C C . ILE A 1 135 ? 20.343 15.786 32.406 1.00 10.30 133 ILE A C 1
ATOM 1441 O O . ILE A 1 135 ? 19.673 14.755 32.397 1.00 10.09 133 ILE A O 1
ATOM 1457 N N . PRO A 1 136 ? 20.842 16.316 31.282 1.00 9.85 134 PRO A N 1
ATOM 1458 C CA . PRO A 1 136 ? 20.651 15.624 30.009 1.00 11.21 134 PRO A CA 1
ATOM 1459 C C . PRO A 1 136 ? 21.349 14.273 30.022 1.00 9.98 134 PRO A C 1
ATOM 1460 O O . PRO A 1 136 ? 22.503 14.164 30.473 1.00 9.87 134 PRO A O 1
ATOM 1471 N N . VAL A 1 137 ? 20.649 13.263 29.514 1.00 9.43 135 VAL A N 1
ATOM 1472 C CA . VAL A 1 137 ? 21.222 11.931 29.347 1.00 8.88 135 VAL A CA 1
ATOM 1473 C C . VAL A 1 137 ? 21.037 11.480 27.904 1.00 9.78 135 VAL A C 1
ATOM 1474 O O . VAL A 1 137 ? 19.916 11.432 27.400 1.00 11.26 135 VAL A O 1
ATOM 1487 N N . LEU A 1 138 ? 22.157 11.145 27.267 1.00 9.41 136 LEU A N 1
ATOM 1488 C CA . LEU A 1 138 ? 22.192 10.698 25.885 1.00 10.13 136 LEU A CA 1
ATOM 1489 C C . LEU A 1 138 ? 22.375 9.197 25.843 1.00 10.39 136 LEU A C 1
ATOM 1490 O O . LEU A 1 138 ? 23.128 8.632 26.623 1.00 10.00 136 LEU A O 1
ATOM 1506 N N . TYR A 1 139 ? 21.697 8.569 24.898 1.00 11.27 137 TYR A N 1
ATOM 1507 C CA . TYR A 1 139 ? 21.699 7.120 24.737 1.00 11.88 137 TYR A CA 1
ATOM 1508 C C . TYR A 1 139 ? 22.715 6.649 23.703 1.00 12.48 137 TYR A C 1
ATOM 1509 O O . TYR A 1 139 ? 22.468 6.739 22.494 1.00 13.52 137 TYR A O 1
ATOM 1527 N N . ASP A 1 140 ? 23.841 6.115 24.157 1.00 12.22 138 ASP A N 1
ATOM 1528 C CA . ASP A 1 140 ? 24.863 5.628 23.251 1.00 12.92 138 ASP A CA 1
ATOM 1529 C C . ASP A 1 140 ? 24.544 4.176 22.938 1.00 14.00 138 ASP A C 1
ATOM 1530 O O . ASP A 1 140 ? 25.175 3.271 23.461 1.00 14.20 138 ASP A O 1
ATOM 1539 N N . THR A 1 141 ? 23.566 4.004 22.052 1.00 14.91 139 THR A N 1
ATOM 1540 C CA . THR A 1 141 ? 22.901 2.737 21.757 1.00 19.54 139 THR A CA 1
ATOM 1541 C C . THR A 1 141 ? 23.818 1.605 21.334 1.00 22.80 139 THR A C 1
ATOM 1542 O O . THR A 1 141 ? 23.496 0.426 21.532 1.00 25.10 139 THR A O 1
ATOM 1553 N N . LYS A 1 142 ? 24.935 1.952 20.710 1.00 20.23 140 LYS A N 1
ATOM 1554 C CA . LYS A 1 142 ? 25.841 0.936 20.193 1.00 20.30 140 LYS A CA 1
ATOM 1555 C C . LYS A 1 142 ? 27.222 1.053 20.847 1.00 22.49 140 LYS A C 1
ATOM 1556 O O . LYS A 1 142 ? 28.191 0.443 20.374 1.00 25.64 140 LYS A O 1
ATOM 1575 N N . ALA A 1 143 ? 27.297 1.830 21.937 1.00 20.99 141 ALA A N 1
ATOM 1576 C CA . ALA A 1 143 ? 28.544 2.031 22.695 1.00 18.00 141 ALA A CA 1
ATOM 1577 C C . ALA A 1 143 ? 29.621 2.676 21.833 1.00 14.68 141 ALA A C 1
ATOM 1578 O O . ALA A 1 143 ? 30.799 2.697 22.196 1.00 15.60 141 ALA A O 1
ATOM 1585 N N . THR A 1 144 ? 29.190 3.220 20.704 1.00 15.67 142 THR A N 1
ATOM 1586 C CA . THR A 1 144 ? 30.110 3.770 19.728 1.00 16.48 142 THR A CA 1
ATOM 1587 C C . THR A 1 144 ? 30.788 5.026 20.264 1.00 16.20 142 THR A C 1
ATOM 1588 O O . THR A 1 144 ? 31.963 5.274 19.987 1.00 16.91 142 THR A O 1
ATOM 1599 N N . THR A 1 145 ? 30.057 5.832 21.026 1.00 12.17 143 THR A N 1
ATOM 1600 C CA . THR A 1 145 ? 30.632 7.042 21.598 1.00 13.66 143 THR A CA 1
ATOM 1601 C C . THR A 1 145 ? 31.608 6.686 22.728 1.00 10.84 143 THR A C 1
ATOM 1602 O O . THR A 1 145 ? 32.705 7.246 22.809 1.00 12.09 143 THR A O 1
ATOM 1613 N N . PHE A 1 146 ? 31.212 5.764 23.612 1.00 11.12 144 PHE A N 1
ATOM 1614 C CA . PHE A 1 146 ? 32.132 5.277 24.639 1.00 11.12 144 PHE A CA 1
ATOM 1615 C C . PHE A 1 146 ? 33.435 4.807 23.989 1.00 11.27 144 PHE A C 1
ATOM 1616 O O . PHE A 1 146 ? 34.536 5.117 24.473 1.00 13.35 144 PHE A O 1
ATOM 1633 N N . GLN A 1 147 ? 33.325 4.077 22.887 1.00 12.32 145 GLN A N 1
ATOM 1634 C CA . GLN A 1 147 ? 34.512 3.572 22.223 1.00 13.72 145 GLN A CA 1
ATOM 1635 C C . GLN A 1 147 ? 35.358 4.701 21.647 1.00 13.49 145 GLN A C 1
ATOM 1636 O O . GLN A 1 147 ? 36.580 4.683 21.744 1.00 14.91 145 GLN A O 1
ATOM 1650 N N . ALA A 1 148 ? 34.704 5.667 21.028 1.00 13.46 146 ALA A N 1
ATOM 1651 C CA . ALA A 1 148 ? 35.432 6.773 20.423 1.00 13.82 146 ALA A CA 1
ATOM 1652 C C . ALA A 1 148 ? 36.201 7.593 21.452 1.00 15.84 146 ALA A C 1
ATOM 1653 O O . ALA A 1 148 ? 37.270 8.135 21.135 1.00 16.23 146 ALA A O 1
ATOM 1660 N N . TYR A 1 149 ? 35.660 7.687 22.666 1.00 13.03 147 TYR A N 1
ATOM 1661 C CA . TYR A 1 149 ? 36.327 8.404 23.756 1.00 12.57 147 TYR A CA 1
ATOM 1662 C C . TYR A 1 149 ? 37.233 7.485 24.594 1.00 14.01 147 TYR A C 1
ATOM 1663 O O . TYR A 1 149 ? 37.738 7.892 25.643 1.00 15.60 147 TYR A O 1
ATOM 1681 N N . GLN A 1 150 ? 37.450 6.261 24.123 1.00 14.20 148 GLN A N 1
ATOM 1682 C CA . GLN A 1 150 ? 38.358 5.320 24.789 1.00 16.70 148 GLN A CA 1
ATOM 1683 C C . GLN A 1 150 ? 37.999 5.172 26.271 1.00 14.82 148 GLN A C 1
ATOM 1684 O O . GLN A 1 150 ? 38.870 5.130 27.152 1.00 16.40 148 GLN A O 1
ATOM 1698 N N . ILE A 1 151 ? 36.701 5.056 26.537 1.00 14.08 149 ILE A N 1
ATOM 1699 C CA . ILE A 1 151 ? 36.243 4.917 27.919 1.00 13.36 149 ILE A CA 1
ATOM 1700 C C . ILE A 1 151 ? 36.497 3.517 28.427 1.00 15.67 149 ILE A C 1
ATOM 1701 O O . ILE A 1 151 ? 35.937 2.548 27.911 1.00 19.93 149 ILE A O 1
ATOM 1717 N N . ARG A 1 152 ? 37.366 3.403 29.420 1.00 15.94 150 ARG A N 1
ATOM 1718 C CA . ARG A 1 152 ? 37.646 2.116 30.038 1.00 19.53 150 ARG A CA 1
ATOM 1719 C C . ARG A 1 152 ? 37.360 2.118 31.536 1.00 16.86 150 ARG A C 1
ATOM 1720 O O . ARG A 1 152 ? 37.563 1.114 32.214 1.00 19.07 150 ARG A O 1
ATOM 1741 N N . SER A 1 153 ? 36.870 3.249 32.037 1.00 14.61 151 SER A N 1
ATOM 1742 C CA . SER A 1 153 ? 36.503 3.400 33.430 1.00 15.76 151 SER A CA 1
ATOM 1743 C C . SER A 1 153 ? 35.471 4.511 33.496 1.00 14.18 151 SER A C 1
ATOM 1744 O O . SER A 1 153 ? 35.463 5.391 32.648 1.00 12.52 151 SER A O 1
ATOM 1752 N N . ILE A 1 154 ? 34.601 4.452 34.504 1.00 12.57 152 ILE A N 1
ATOM 1753 C CA . ILE A 1 154 ? 33.601 5.484 34.740 1.00 11.29 152 ILE A CA 1
ATOM 1754 C C . ILE A 1 154 ? 33.548 5.756 36.229 1.00 12.36 152 ILE A C 1
ATOM 1755 O O . ILE A 1 154 ? 33.902 4.899 37.031 1.00 13.61 152 ILE A O 1
ATOM 1771 N N . PRO A 1 155 ? 33.067 6.953 36.603 1.00 10.73 153 PRO A N 1
ATOM 1772 C CA . PRO A 1 155 ? 32.722 8.049 35.694 1.00 10.91 153 PRO A CA 1
ATOM 1773 C C . PRO A 1 155 ? 33.979 8.671 35.092 1.00 10.65 153 PRO A C 1
ATOM 1774 O O . PRO A 1 155 ? 35.040 8.687 35.737 1.00 11.99 153 PRO A O 1
ATOM 1785 N N . THR A 1 156 ? 33.858 9.163 33.864 1.00 10.34 154 THR A N 1
ATOM 1786 C CA . THR A 1 156 ? 34.923 9.933 33.215 1.00 9.67 154 THR A CA 1
ATOM 1787 C C . THR A 1 156 ? 34.316 11.212 32.653 1.00 9.35 154 THR A C 1
ATOM 1788 O O . THR A 1 156 ? 33.231 11.192 32.036 1.00 9.55 154 THR A O 1
ATOM 1799 N N . GLU A 1 157 ? 34.998 12.330 32.908 1.00 8.84 155 GLU A N 1
ATOM 1800 C CA . GLU A 1 157 ? 34.575 13.621 32.380 1.00 9.92 155 GLU A CA 1
ATOM 1801 C C . GLU A 1 157 ? 35.568 14.165 31.366 1.00 9.80 155 GLU A C 1
ATOM 1802 O O . GLU A 1 157 ? 36.770 14.130 31.583 1.00 11.33 155 GLU A O 1
ATOM 1814 N N . TYR A 1 158 ? 35.045 14.634 30.244 1.00 10.08 156 TYR A N 1
ATOM 1815 C CA . TYR A 1 158 ? 35.795 15.367 29.244 1.00 10.36 156 TYR A CA 1
ATOM 1816 C C . TYR A 1 158 ? 35.302 16.808 29.294 1.00 9.65 156 TYR A C 1
ATOM 1817 O O . TYR A 1 158 ? 34.092 17.066 29.158 1.00 10.91 156 TYR A O 1
ATOM 1835 N N . LEU A 1 159 ? 36.210 17.747 29.541 1.00 9.90 157 LEU A N 1
ATOM 1836 C CA . LEU A 1 159 ? 35.859 19.164 29.515 1.00 10.00 157 LEU A CA 1
ATOM 1837 C C . LEU A 1 159 ? 36.380 19.717 28.204 1.00 10.30 157 LEU A C 1
ATOM 1838 O O . LEU A 1 159 ? 37.571 19.627 27.932 1.00 12.19 157 LEU A O 1
ATOM 1854 N N . ILE A 1 160 ? 35.462 20.246 27.399 1.00 9.71 158 ILE A N 1
ATOM 1855 C CA . ILE A 1 160 ? 35.690 20.569 25.996 1.00 11.46 158 ILE A CA 1
ATOM 1856 C C . ILE A 1 160 ? 35.507 22.070 25.778 1.00 11.43 158 ILE A C 1
ATOM 1857 O O . ILE A 1 160 ? 34.593 22.691 26.347 1.00 11.13 158 ILE A O 1
ATOM 1873 N N . ASP A 1 161 ? 36.412 22.678 25.008 1.00 12.14 159 ASP A N 1
ATOM 1874 C CA . ASP A 1 161 ? 36.371 24.125 24.852 1.00 12.46 159 ASP A CA 1
ATOM 1875 C C . ASP A 1 161 ? 35.350 24.516 23.776 1.00 13.28 159 ASP A C 1
ATOM 1876 O O . ASP A 1 161 ? 34.703 23.641 23.198 1.00 13.05 159 ASP A O 1
ATOM 1885 N N . SER A 1 162 ? 35.189 25.816 23.544 1.00 14.42 160 SER A N 1
ATOM 1886 C CA . SER A 1 162 ? 34.141 26.313 22.658 1.00 14.90 160 SER A CA 1
ATOM 1887 C C . SER A 1 162 ? 34.407 26.030 21.184 1.00 16.53 160 SER A C 1
ATOM 1888 O O . SER A 1 162 ? 33.555 26.279 20.330 1.00 18.20 160 SER A O 1
ATOM 1896 N N . GLN A 1 163 ? 35.594 25.534 20.866 1.00 16.25 161 GLN A N 1
ATOM 1897 C CA . GLN A 1 163 ? 35.825 25.103 19.505 1.00 18.28 161 GLN A CA 1
ATOM 1898 C C . GLN A 1 163 ? 35.953 23.589 19.381 1.00 18.85 161 GLN A C 1
ATOM 1899 O O . GLN A 1 163 ? 36.409 23.073 18.358 1.00 21.13 161 GLN A O 1
ATOM 1913 N N . GLY A 1 164 ? 35.494 22.882 20.405 1.00 16.46 162 GLY A N 1
ATOM 1914 C CA . GLY A 1 164 ? 35.392 21.439 20.319 1.00 15.98 162 GLY A CA 1
ATOM 1915 C C . GLY A 1 164 ? 36.664 20.675 20.626 1.00 17.45 162 GLY A C 1
ATOM 1916 O O . GLY A 1 164 ? 36.760 19.489 20.306 1.00 18.63 162 GLY A O 1
ATOM 1920 N N . LYS A 1 165 ? 37.643 21.339 21.227 1.00 15.63 163 LYS A N 1
ATOM 1921 C CA . LYS A 1 165 ? 38.892 20.681 21.599 1.00 15.09 163 LYS A CA 1
ATOM 1922 C C . LYS A 1 165 ? 38.849 20.215 23.045 1.00 14.12 163 LYS A C 1
ATOM 1923 O O . LYS A 1 165 ? 38.325 20.888 23.933 1.00 14.57 163 LYS A O 1
ATOM 1942 N N . ILE A 1 166 ? 39.466 19.076 23.298 1.00 14.44 164 ILE A N 1
ATOM 1943 C CA . ILE A 1 166 ? 39.522 18.533 24.647 1.00 15.36 164 ILE A CA 1
ATOM 1944 C C . ILE A 1 166 ? 40.475 19.374 25.490 1.00 15.79 164 ILE A C 1
ATOM 1945 O O . ILE A 1 166 ? 41.631 19.575 25.126 1.00 17.22 164 ILE A O 1
ATOM 1961 N N . GLY A 1 167 ? 39.971 19.888 26.608 1.00 15.16 165 GLY A N 1
ATOM 1962 C CA . GLY A 1 167 ? 40.752 20.687 27.532 1.00 16.11 165 GLY A CA 1
ATOM 1963 C C . GLY A 1 167 ? 41.195 19.948 28.790 1.00 15.32 165 GLY A C 1
ATOM 1964 O O . GLY A 1 167 ? 42.229 20.272 29.368 1.00 18.61 165 GLY A O 1
ATOM 1968 N N . LYS A 1 168 ? 40.421 18.962 29.225 1.00 13.83 166 LYS A N 1
ATOM 1969 C CA . LYS A 1 168 ? 40.744 18.196 30.423 1.00 14.54 166 LYS A CA 1
ATOM 1970 C C . LYS A 1 168 ? 40.038 16.857 30.339 1.00 13.68 166 LYS A C 1
ATOM 1971 O O . LYS A 1 168 ? 38.904 16.774 29.852 1.00 13.15 166 LYS A O 1
ATOM 1990 N N . ILE A 1 169 ? 40.732 15.809 30.783 1.00 14.08 167 ILE A N 1
ATOM 1991 C CA . ILE A 1 169 ? 40.163 14.482 30.939 1.00 13.91 167 ILE A CA 1
ATOM 1992 C C . ILE A 1 169 ? 40.321 14.120 32.411 1.00 14.70 167 ILE A C 1
ATOM 1993 O O . ILE A 1 169 ? 41.427 14.170 32.951 1.00 15.05 167 ILE A O 1
ATOM 2009 N N . GLN A 1 170 ? 39.216 13.790 33.070 1.00 13.58 168 GLN A N 1
ATOM 2010 C CA . GLN A 1 170 ? 39.245 13.405 34.469 1.00 13.73 168 GLN A CA 1
ATOM 2011 C C . GLN A 1 170 ? 38.628 12.030 34.684 1.00 13.63 168 GLN A C 1
ATOM 2012 O O . GLN A 1 170 ? 37.482 11.784 34.292 1.00 13.09 168 GLN A O 1
ATOM 2026 N N . PHE A 1 171 ? 39.361 11.152 35.354 1.00 14.20 169 PHE A N 1
ATOM 2027 C CA . PHE A 1 171 ? 38.816 9.867 35.760 1.00 14.22 169 PHE A CA 1
ATOM 2028 C C . PHE A 1 171 ? 38.321 9.983 37.184 1.00 14.10 169 PHE A C 1
ATOM 2029 O O . PHE A 1 171 ? 39.047 10.478 38.057 1.00 15.51 169 PHE A O 1
ATOM 2046 N N . GLY A 1 172 ? 37.107 9.533 37.445 1.00 14.08 170 GLY A N 1
ATOM 2047 C CA . GLY A 1 172 ? 36.518 9.707 38.754 1.00 14.94 170 GLY A CA 1
ATOM 2048 C C . GLY A 1 172 ? 35.908 11.074 38.990 1.00 13.33 170 GLY A C 1
ATOM 2049 O O . GLY A 1 172 ? 35.291 11.667 38.109 1.00 16.57 170 GLY A O 1
ATOM 2053 N N . ALA A 1 173 ? 36.101 11.553 40.213 1.00 17.76 171 ALA A N 1
ATOM 2054 C CA . ALA A 1 173 ? 35.422 12.727 40.735 1.00 17.82 171 ALA A CA 1
ATOM 2055 C C . ALA A 1 173 ? 36.098 14.014 40.306 1.00 16.96 171 ALA A C 1
ATOM 2056 O O . ALA A 1 173 ? 37.311 14.068 40.168 1.00 18.03 171 ALA A O 1
ATOM 2063 N N . ILE A 1 174 ? 35.285 15.049 40.142 1.00 18.00 172 ILE A N 1
ATOM 2064 C CA . ILE A 1 174 ? 35.750 16.405 39.873 1.00 13.97 172 ILE A CA 1
ATOM 2065 C C . ILE A 1 174 ? 34.705 17.324 40.492 1.00 11.67 172 ILE A C 1
ATOM 2066 O O . ILE A 1 174 ? 33.517 17.145 40.240 1.00 11.74 172 ILE A O 1
ATOM 2082 N N . SER A 1 175 ? 35.113 18.275 41.319 1.00 11.95 173 SER A N 1
ATOM 2083 C CA . SER A 1 175 ? 34.142 19.142 41.968 1.00 9.37 173 SER A CA 1
ATOM 2084 C C . SER A 1 175 ? 33.680 20.254 41.031 1.00 8.72 173 SER A C 1
ATOM 2085 O O . SER A 1 175 ? 34.281 20.517 39.995 1.00 10.04 173 SER A O 1
ATOM 2093 N N . ASN A 1 176 ? 32.630 20.939 41.433 1.00 9.65 174 ASN A N 1
ATOM 2094 C CA . ASN A 1 176 ? 32.150 22.075 40.672 1.00 10.78 174 ASN A CA 1
ATOM 2095 C C . ASN A 1 176 ? 33.237 23.130 40.541 1.00 8.85 174 ASN A C 1
ATOM 2096 O O . ASN A 1 176 ? 33.450 23.684 39.453 1.00 9.84 174 ASN A O 1
ATOM 2107 N N . ALA A 1 177 ? 33.917 23.442 41.640 1.00 8.94 175 ALA A N 1
ATOM 2108 C CA . ALA A 1 177 ? 34.976 24.440 41.552 1.00 8.84 175 ALA A CA 1
ATOM 2109 C C . ALA A 1 177 ? 36.105 23.966 40.639 1.00 9.05 175 ALA A C 1
ATOM 2110 O O . ALA A 1 177 ? 36.714 24.762 39.942 1.00 9.19 175 ALA A O 1
ATOM 2117 N N . ASP A 1 178 ? 36.409 22.670 40.666 1.00 9.10 176 ASP A N 1
ATOM 2118 C CA . ASP A 1 178 ? 37.434 22.127 39.775 1.00 8.59 176 ASP A CA 1
ATOM 2119 C C . ASP A 1 178 ? 37.045 22.362 38.307 1.00 9.26 176 ASP A C 1
ATOM 2120 O O . ASP A 1 178 ? 37.859 22.808 37.487 1.00 10.08 176 ASP A O 1
ATOM 2129 N N . ALA A 1 179 ? 35.798 22.035 37.988 1.00 9.18 177 ALA A N 1
ATOM 2130 C CA . ALA A 1 179 ? 35.327 22.167 36.616 1.00 9.91 177 ALA A CA 1
ATOM 2131 C C . ALA A 1 179 ? 35.341 23.638 36.187 1.00 8.67 177 ALA A C 1
ATOM 2132 O O . ALA A 1 179 ? 35.766 23.978 35.096 1.00 9.65 177 ALA A O 1
ATOM 2139 N N . GLU A 1 180 ? 34.807 24.499 37.048 1.00 9.32 178 GLU A N 1
ATOM 2140 C CA . GLU A 1 180 ? 34.739 25.925 36.752 1.00 10.18 178 GLU A CA 1
ATOM 2141 C C . GLU A 1 180 ? 36.118 26.515 36.550 1.00 9.14 178 GLU A C 1
ATOM 2142 O O . GLU A 1 180 ? 36.321 27.318 35.641 1.00 10.17 178 GLU A O 1
ATOM 2154 N N . ALA A 1 181 ? 37.077 26.072 37.358 1.00 9.23 179 ALA A N 1
ATOM 2155 C CA . ALA A 1 181 ? 38.431 26.572 37.198 1.00 10.20 179 ALA A CA 1
ATOM 2156 C C . ALA A 1 181 ? 39.024 26.147 35.859 1.00 10.16 179 ALA A C 1
ATOM 2157 O O . ALA A 1 181 ? 39.719 26.913 35.207 1.00 11.70 179 ALA A O 1
ATOM 2164 N N . ALA A 1 182 ? 38.763 24.912 35.461 1.00 10.91 180 ALA A N 1
ATOM 2165 C CA . ALA A 1 182 ? 39.287 24.414 34.192 1.00 11.12 180 ALA A CA 1
ATOM 2166 C C . ALA A 1 182 ? 38.691 25.209 33.039 1.00 9.78 180 ALA A C 1
ATOM 2167 O O . ALA A 1 182 ? 39.389 25.632 32.139 1.00 11.47 180 ALA A O 1
ATOM 2174 N N . PHE A 1 183 ? 37.389 25.409 33.062 1.00 9.65 181 PHE A N 1
ATOM 2175 C CA . PHE A 1 183 ? 36.737 26.129 31.974 1.00 9.51 181 PHE A CA 1
ATOM 2176 C C . PHE A 1 183 ? 37.187 27.585 31.908 1.00 10.47 181 PHE A C 1
ATOM 2177 O O . PHE A 1 183 ? 37.233 28.154 30.819 1.00 11.60 181 PHE A O 1
ATOM 2194 N N . LYS A 1 184 ? 37.523 28.192 33.041 1.00 11.53 182 LYS A N 1
ATOM 2195 C CA . LYS A 1 184 ? 37.945 29.594 33.043 1.00 12.41 182 LYS A CA 1
ATOM 2196 C C . LYS A 1 184 ? 39.206 29.782 32.222 1.00 13.60 182 LYS A C 1
ATOM 2197 O O . LYS A 1 184 ? 39.463 30.889 31.726 1.00 14.69 182 LYS A O 1
ATOM 2216 N N . GLU A 1 185 ? 40.032 28.749 32.101 1.00 11.75 183 GLU A N 1
ATOM 2217 C CA . GLU A 1 185 ? 41.277 28.839 31.348 1.00 14.12 183 GLU A CA 1
ATOM 2218 C C . GLU A 1 185 ? 41.139 28.393 29.895 1.00 13.40 183 GLU A C 1
ATOM 2219 O O . GLU A 1 185 ? 42.095 28.469 29.134 1.00 16.68 183 GLU A O 1
ATOM 2231 N N . MET A 1 186 ? 39.945 27.981 29.497 1.00 12.74 184 MET A N 1
ATOM 2232 C CA . MET A 1 186 ? 39.682 27.572 28.124 1.00 12.45 184 MET A CA 1
ATOM 2233 C C . MET A 1 186 ? 39.036 28.704 27.350 1.00 14.77 184 MET A C 1
ATOM 2234 O O . MET A 1 186 ? 38.381 29.567 27.913 1.00 16.28 184 MET A O 1
ATOM 2248 N N . ASN A 1 187 ? 39.166 28.657 26.033 1.00 17.46 185 ASN A N 1
ATOM 2249 C CA . ASN A 1 187 ? 38.468 29.606 25.181 1.00 17.78 185 ASN A CA 1
ATOM 2250 C C . ASN A 1 187 ? 37.149 29.031 24.680 1.00 18.53 185 ASN A C 1
ATOM 2251 O O . ASN A 1 187 ? 36.305 29.769 24.164 1.00 25.25 185 ASN A O 1
ATOM 2263 N N . GLN B 1 43 ? 7.124 29.595 72.080 1.00 17.79 41 GLN B N 1
ATOM 2264 C CA . GLN B 1 43 ? 5.728 29.194 72.150 1.00 18.55 41 GLN B CA 1
ATOM 2265 C C . GLN B 1 43 ? 5.452 28.015 71.232 1.00 18.17 41 GLN B C 1
ATOM 2266 O O . GLN B 1 43 ? 6.388 27.389 70.714 1.00 19.64 41 GLN B O 1
ATOM 2268 N N . GLN B 1 44 ? 4.170 27.691 71.066 1.00 18.76 42 GLN B N 1
ATOM 2269 C CA . GLN B 1 44 ? 3.751 26.620 70.158 1.00 20.10 42 GLN B CA 1
ATOM 2270 C C . GLN B 1 44 ? 4.294 26.862 68.756 1.00 16.37 42 GLN B C 1
ATOM 2271 O O . GLN B 1 44 ? 4.276 27.984 68.267 1.00 15.96 42 GLN B O 1
ATOM 2277 N N . ILE B 1 45 ? 4.767 25.813 68.095 1.00 15.40 43 ILE B N 1
ATOM 2278 C CA . ILE B 1 45 ? 5.283 25.936 66.744 1.00 14.52 43 ILE B CA 1
ATOM 2279 C C . ILE B 1 45 ? 4.138 25.868 65.736 1.00 14.23 43 ILE B C 1
ATOM 2280 O O . ILE B 1 45 ? 4.092 25.009 64.862 1.00 16.49 43 ILE B O 1
ATOM 2287 N N . ALA B 1 46 ? 3.223 26.814 65.858 1.00 15.05 44 ALA B N 1
ATOM 2288 C CA . ALA B 1 46 ? 2.016 26.846 65.055 1.00 15.81 44 ALA B CA 1
ATOM 2289 C C . ALA B 1 46 ? 2.147 27.890 63.957 1.00 15.07 44 ALA B C 1
ATOM 2290 O O . ALA B 1 46 ? 2.888 28.877 64.093 1.00 14.43 44 ALA B O 1
ATOM 2297 N N . VAL B 1 47 ? 1.408 27.681 62.871 1.00 15.41 45 VAL B N 1
ATOM 2298 C CA . VAL B 1 47 ? 1.341 28.649 61.784 1.00 15.16 45 VAL B CA 1
ATOM 2299 C C . VAL B 1 47 ? 0.874 29.989 62.316 1.00 16.12 45 VAL B C 1
ATOM 2300 O O . VAL B 1 47 ? -0.089 30.078 63.091 1.00 17.71 45 VAL B O 1
ATOM 2313 N N . GLY B 1 48 ? 1.552 31.045 61.896 1.00 15.43 46 GLY B N 1
ATOM 2314 C CA . GLY B 1 48 ? 1.199 32.382 62.324 1.00 16.49 46 GLY B CA 1
ATOM 2315 C C . GLY B 1 48 ? 1.860 32.797 63.623 1.00 16.43 46 GLY B C 1
ATOM 2316 O O . GLY B 1 48 ? 1.706 33.937 64.059 1.00 21.54 46 GLY B O 1
ATOM 2320 N N . LYS B 1 49 ? 2.577 31.876 64.257 1.00 15.56 47 LYS B N 1
ATOM 2321 C CA . LYS B 1 49 ? 3.235 32.143 65.530 1.00 15.70 47 LYS B CA 1
ATOM 2322 C C . LYS B 1 49 ? 4.741 32.108 65.374 1.00 14.18 47 LYS B C 1
ATOM 2323 O O . LYS B 1 49 ? 5.262 31.579 64.400 1.00 13.04 47 LYS B O 1
ATOM 2342 N N . ASP B 1 50 ? 5.439 32.706 66.331 1.00 14.45 48 ASP B N 1
ATOM 2343 C CA . ASP B 1 50 ? 6.889 32.763 66.310 1.00 13.45 48 ASP B CA 1
ATOM 2344 C C . ASP B 1 50 ? 7.496 31.366 66.326 1.00 12.66 48 ASP B C 1
ATOM 2345 O O . ASP B 1 50 ? 7.179 30.538 67.187 1.00 13.55 48 ASP B O 1
ATOM 2354 N N . ALA B 1 51 ? 8.377 31.092 65.378 1.00 12.13 49 ALA B N 1
ATOM 2355 C CA . ALA B 1 51 ? 9.158 29.870 65.382 1.00 11.69 49 ALA B CA 1
ATOM 2356 C C . ALA B 1 51 ? 10.121 29.843 66.564 1.00 12.60 49 ALA B C 1
ATOM 2357 O O . ALA B 1 51 ? 10.873 30.783 66.775 1.00 13.46 49 ALA B O 1
ATOM 2364 N N . PRO B 1 52 ? 10.134 28.746 67.333 1.00 13.59 50 PRO B N 1
ATOM 2365 C CA . PRO B 1 52 ? 11.074 28.656 68.451 1.00 14.88 50 PRO B CA 1
ATOM 2366 C C . PRO B 1 52 ? 12.540 28.797 68.053 1.00 14.07 50 PRO B C 1
ATOM 2367 O O . PRO B 1 52 ? 12.995 28.181 67.086 1.00 13.91 50 PRO B O 1
ATOM 2378 N N . ASP B 1 53 ? 13.277 29.622 68.787 1.00 15.40 51 ASP B N 1
ATOM 2379 C CA . ASP B 1 53 ? 14.703 29.804 68.514 1.00 15.50 51 ASP B CA 1
ATOM 2380 C C . ASP B 1 53 ? 15.456 28.556 68.937 1.00 16.03 51 ASP B C 1
ATOM 2381 O O . ASP B 1 53 ? 14.963 27.729 69.708 1.00 16.17 51 ASP B O 1
ATOM 2390 N N . PHE B 1 54 ? 16.668 28.423 68.440 1.00 16.34 52 PHE B N 1
ATOM 2391 C CA . PHE B 1 54 ? 17.550 27.339 68.812 1.00 13.17 52 PHE B CA 1
ATOM 2392 C C . PHE B 1 54 ? 18.975 27.759 68.548 1.00 13.28 52 PHE B C 1
ATOM 2393 O O . PHE B 1 54 ? 19.207 28.683 67.785 1.00 15.77 52 PHE B O 1
ATOM 2410 N N . THR B 1 55 ? 19.909 27.082 69.206 1.00 14.74 53 THR B N 1
ATOM 2411 C CA . THR B 1 55 ? 21.328 27.302 69.010 1.00 14.52 53 THR B CA 1
ATOM 2412 C C . THR B 1 55 ? 21.966 25.933 68.892 1.00 15.42 53 THR B C 1
ATOM 2413 O O . THR B 1 55 ? 22.031 25.188 69.879 1.00 17.19 53 THR B O 1
ATOM 2424 N N . LEU B 1 56 ? 22.421 25.589 67.690 1.00 13.39 54 LEU B N 1
ATOM 2425 C CA . LEU B 1 56 ? 22.914 24.249 67.430 1.00 12.37 54 LEU B CA 1
ATOM 2426 C C . LEU B 1 56 ? 24.234 24.309 66.705 1.00 13.17 54 LEU B C 1
ATOM 2427 O O . LEU B 1 56 ? 24.437 25.164 65.841 1.00 14.65 54 LEU B O 1
ATOM 2443 N N . GLN B 1 57 ? 25.119 23.374 67.007 1.00 12.40 55 GLN B N 1
ATOM 2444 C CA . GLN B 1 57 ? 26.296 23.169 66.179 1.00 13.18 55 GLN B CA 1
ATOM 2445 C C . GLN B 1 57 ? 25.889 22.468 64.904 1.00 13.54 55 GLN B C 1
ATOM 2446 O O . GLN B 1 57 ? 24.851 21.822 64.849 1.00 14.94 55 GLN B O 1
ATOM 2460 N N . SER B 1 58 ? 26.696 22.603 63.871 1.00 13.84 56 SER B N 1
ATOM 2461 C CA . SER B 1 58 ? 26.379 22.030 62.583 1.00 13.66 56 SER B CA 1
ATOM 2462 C C . SER B 1 58 ? 27.528 21.195 62.050 1.00 14.25 56 SER B C 1
ATOM 2463 O O . SER B 1 58 ? 28.678 21.280 62.531 1.00 14.47 56 SER B O 1
ATOM 2471 N N . MET B 1 59 ? 27.211 20.358 61.077 1.00 14.84 57 MET B N 1
ATOM 2472 C CA . MET B 1 59 ? 28.192 19.489 60.458 1.00 15.76 57 MET B CA 1
ATOM 2473 C C . MET B 1 59 ? 29.392 20.278 59.959 1.00 16.39 57 MET B C 1
ATOM 2474 O O . MET B 1 59 ? 30.524 19.814 60.063 1.00 17.46 57 MET B O 1
ATOM 2488 N N . ASP B 1 60 ? 29.161 21.450 59.390 1.00 16.59 58 ASP B N 1
ATOM 2489 C CA . ASP B 1 60 ? 30.254 22.211 58.816 1.00 17.51 58 ASP B CA 1
ATOM 2490 C C . ASP B 1 60 ? 30.969 23.075 59.863 1.00 17.10 58 ASP B C 1
ATOM 2491 O O . ASP B 1 60 ? 31.876 23.821 59.522 1.00 17.96 58 ASP B O 1
ATOM 2500 N N . GLY B 1 61 ? 30.583 22.946 61.135 1.00 16.06 59 GLY B N 1
ATOM 2501 C CA . GLY B 1 61 ? 31.315 23.548 62.240 1.00 16.01 59 GLY B CA 1
ATOM 2502 C C . GLY B 1 61 ? 30.878 24.948 62.650 1.00 15.82 59 GLY B C 1
ATOM 2503 O O . GLY B 1 61 ? 31.579 25.621 63.408 1.00 16.22 59 GLY B O 1
ATOM 2507 N N . LYS B 1 62 ? 29.735 25.406 62.159 1.00 15.46 60 LYS B N 1
ATOM 2508 C CA . LYS B 1 62 ? 29.190 26.682 62.568 1.00 16.40 60 LYS B CA 1
ATOM 2509 C C . LYS B 1 62 ? 28.174 26.509 63.680 1.00 16.20 60 LYS B C 1
ATOM 2510 O O . LYS B 1 62 ? 27.370 25.562 63.666 1.00 20.14 60 LYS B O 1
ATOM 2529 N N . GLU B 1 63 ? 28.184 27.430 64.632 1.00 16.30 61 GLU B N 1
ATOM 2530 C CA . GLU B 1 63 ? 27.085 27.522 65.580 1.00 15.76 61 GLU B CA 1
ATOM 2531 C C . GLU B 1 63 ? 25.991 28.338 64.930 1.00 15.69 61 GLU B C 1
ATOM 2532 O O . GLU B 1 63 ? 26.200 29.499 64.568 1.00 18.71 61 GLU B O 1
ATOM 2544 N N . VAL B 1 64 ? 24.829 27.728 64.775 1.00 14.11 62 VAL B N 1
ATOM 2545 C CA . VAL B 1 64 ? 23.731 28.329 64.043 1.00 13.65 62 VAL B CA 1
ATOM 2546 C C . VAL B 1 64 ? 22.545 28.607 64.965 1.00 13.45 62 VAL B C 1
ATOM 2547 O O . VAL B 1 64 ? 22.099 27.737 65.709 1.00 14.36 62 VAL B O 1
ATOM 2560 N N . LYS B 1 65 ? 22.030 29.830 64.884 1.00 14.29 63 LYS B N 1
ATOM 2561 C CA . LYS B 1 65 ? 20.839 30.244 65.626 1.00 14.91 63 LYS B CA 1
ATOM 2562 C C . LYS B 1 65 ? 19.779 30.668 64.628 1.00 14.58 63 LYS B C 1
ATOM 2563 O O . LYS B 1 65 ? 20.095 31.322 63.633 1.00 16.09 63 LYS B O 1
ATOM 2582 N N . LEU B 1 66 ? 18.522 30.320 64.869 1.00 14.37 64 LEU B N 1
ATOM 2583 C CA . LEU B 1 66 ? 17.464 30.764 63.965 1.00 14.86 64 LEU B CA 1
ATOM 2584 C C . LEU B 1 66 ? 17.455 32.293 63.900 1.00 15.47 64 LEU B C 1
ATOM 2585 O O . LEU B 1 66 ? 17.209 32.889 62.846 1.00 15.97 64 LEU B O 1
ATOM 2601 N N . SER B 1 67 ? 17.738 32.923 65.031 1.00 16.51 65 SER B N 1
ATOM 2602 C CA . SER B 1 67 ? 17.756 34.381 65.124 1.00 18.80 65 SER B CA 1
ATOM 2603 C C . SER B 1 67 ? 18.877 35.030 64.292 1.00 17.76 65 SER B C 1
ATOM 2604 O O . SER B 1 67 ? 18.871 36.244 64.064 1.00 21.90 65 SER B O 1
ATOM 2612 N N . ASP B 1 68 ? 19.852 34.245 63.859 1.00 15.49 66 ASP B N 1
ATOM 2613 C CA . ASP B 1 68 ? 20.826 34.728 62.900 1.00 18.79 66 ASP B CA 1
ATOM 2614 C C . ASP B 1 68 ? 20.143 35.162 61.596 1.00 16.37 66 ASP B C 1
ATOM 2615 O O . ASP B 1 68 ? 20.723 35.911 60.813 1.00 17.78 66 ASP B O 1
ATOM 2624 N N . PHE B 1 69 ? 18.936 34.663 61.346 1.00 15.23 67 PHE B N 1
ATOM 2625 C CA . PHE B 1 69 ? 18.280 34.826 60.055 1.00 13.11 67 PHE B CA 1
ATOM 2626 C C . PHE B 1 69 ? 17.076 35.735 60.139 1.00 13.71 67 PHE B C 1
ATOM 2627 O O . PHE B 1 69 ? 16.234 35.696 59.254 1.00 16.42 67 PHE B O 1
ATOM 2644 N N . LYS B 1 70 ? 17.035 36.616 61.144 1.00 18.23 68 LYS B N 1
ATOM 2645 C CA . LYS B 1 70 ? 15.990 37.648 61.171 1.00 21.79 68 LYS B CA 1
ATOM 2646 C C . LYS B 1 70 ? 16.035 38.417 59.852 1.00 18.13 68 LYS B C 1
ATOM 2647 O O . LYS B 1 70 ? 17.108 38.745 59.363 1.00 17.60 68 LYS B O 1
ATOM 2666 N N . GLY B 1 71 ? 14.876 38.672 59.256 1.00 17.54 69 GLY B N 1
ATOM 2667 C CA . GLY B 1 71 ? 14.805 39.406 58.005 1.00 18.41 69 GLY B CA 1
ATOM 2668 C C . GLY B 1 71 ? 14.926 38.540 56.771 1.00 18.31 69 GLY B C 1
ATOM 2669 O O . GLY B 1 71 ? 14.856 39.039 55.641 1.00 19.37 69 GLY B O 1
ATOM 2673 N N . LYS B 1 72 ? 15.096 37.239 56.990 1.00 16.85 70 LYS B N 1
ATOM 2674 C CA . LYS B 1 72 ? 15.163 36.304 55.900 1.00 16.33 70 LYS B CA 1
ATOM 2675 C C . LYS B 1 72 ? 14.186 35.171 56.135 1.00 11.78 70 LYS B C 1
ATOM 2676 O O . LYS B 1 72 ? 14.006 34.719 57.263 1.00 14.17 70 LYS B O 1
ATOM 2695 N N . LYS B 1 73 ? 13.591 34.688 55.045 1.00 11.86 71 LYS B N 1
ATOM 2696 C CA . LYS B 1 73 ? 12.731 33.527 55.107 1.00 10.17 71 LYS B CA 1
ATOM 2697 C C . LYS B 1 73 ? 13.630 32.332 55.378 1.00 10.07 71 LYS B C 1
ATOM 2698 O O . LYS B 1 73 ? 14.809 32.331 55.027 1.00 10.97 71 LYS B O 1
ATOM 2717 N N . VAL B 1 74 ? 13.069 31.289 55.990 1.00 8.76 72 VAL B N 1
ATOM 2718 C CA . VAL B 1 74 ? 13.847 30.106 56.337 1.00 9.08 72 VAL B CA 1
ATOM 2719 C C . VAL B 1 74 ? 13.070 28.849 55.962 1.00 8.66 72 VAL B C 1
ATOM 2720 O O . VAL B 1 74 ? 11.898 28.692 56.331 1.00 9.48 72 VAL B O 1
ATOM 2733 N N . TYR B 1 75 ? 13.739 27.958 55.235 1.00 8.37 73 TYR B N 1
ATOM 2734 C CA . TYR B 1 75 ? 13.257 26.617 54.925 1.00 7.74 73 TYR B CA 1
ATOM 2735 C C . TYR B 1 75 ? 13.941 25.690 55.915 1.00 7.74 73 TYR B C 1
ATOM 2736 O O . TYR B 1 75 ? 15.152 25.486 55.825 1.00 8.44 73 TYR B O 1
ATOM 2754 N N . LEU B 1 76 ? 13.197 25.198 56.901 1.00 7.29 74 LEU B N 1
ATOM 2755 C CA . LEU B 1 76 ? 13.753 24.444 58.025 1.00 7.44 74 LEU B CA 1
ATOM 2756 C C . LEU B 1 76 ? 13.233 23.011 57.900 1.00 7.73 74 LEU B C 1
ATOM 2757 O O . LEU B 1 76 ? 12.044 22.755 58.062 1.00 9.47 74 LEU B O 1
ATOM 2773 N N . LYS B 1 77 ? 14.137 22.080 57.591 1.00 7.65 75 LYS B N 1
ATOM 2774 C CA . LYS B 1 77 ? 13.749 20.696 57.349 1.00 6.90 75 LYS B CA 1
ATOM 2775 C C . LYS B 1 77 ? 14.297 19.756 58.414 1.00 6.65 75 LYS B C 1
ATOM 2776 O O . LYS B 1 77 ? 15.519 19.678 58.608 1.00 8.10 75 LYS B O 1
ATOM 2795 N N . PHE B 1 78 ? 13.407 19.011 59.050 1.00 7.64 76 PHE B N 1
ATOM 2796 C CA . PHE B 1 78 ? 13.758 17.980 60.021 1.00 7.63 76 PHE B CA 1
ATOM 2797 C C . PHE B 1 78 ? 13.788 16.650 59.297 1.00 8.13 76 PHE B C 1
ATOM 2798 O O . PHE B 1 78 ? 12.819 16.295 58.619 1.00 9.27 76 PHE B O 1
ATOM 2815 N N . TRP B 1 79 ? 14.891 15.913 59.422 1.00 7.27 77 TRP B N 1
ATOM 2816 C CA . TRP B 1 79 ? 15.062 14.691 58.640 1.00 8.22 77 TRP B CA 1
ATOM 2817 C C . TRP B 1 79 ? 15.974 13.707 59.362 1.00 7.66 77 TRP B C 1
ATOM 2818 O O . TRP B 1 79 ? 16.359 13.913 60.521 1.00 8.80 77 TRP B O 1
ATOM 2839 N N . ALA B 1 80 ? 16.299 12.620 58.676 1.00 8.99 78 ALA B N 1
ATOM 2840 C CA . ALA B 1 80 ? 17.233 11.634 59.208 1.00 10.10 78 ALA B CA 1
ATOM 2841 C C . ALA B 1 80 ? 17.893 10.896 58.067 1.00 9.43 78 ALA B C 1
ATOM 2842 O O . ALA B 1 80 ? 17.294 10.696 56.995 1.00 9.80 78 ALA B O 1
ATOM 2849 N N . SER B 1 81 ? 19.125 10.472 58.277 1.00 10.03 79 SER B N 1
ATOM 2850 C CA . SER B 1 81 ? 19.874 9.741 57.265 1.00 9.79 79 SER B CA 1
ATOM 2851 C C . SER B 1 81 ? 19.220 8.426 56.868 1.00 10.24 79 SER B C 1
ATOM 2852 O O . SER B 1 81 ? 19.427 7.960 55.753 1.00 12.25 79 SER B O 1
ATOM 2860 N N . TRP B 1 82 ? 18.424 7.832 57.756 1.00 10.38 80 TRP B N 1
ATOM 2861 C CA . TRP B 1 82 ? 17.789 6.542 57.490 1.00 12.05 80 TRP B CA 1
ATOM 2862 C C . TRP B 1 82 ? 16.496 6.663 56.686 1.00 11.35 80 TRP B C 1
ATOM 2863 O O . TRP B 1 82 ? 15.939 5.639 56.266 1.00 14.03 80 TRP B O 1
ATOM 2884 N N . CYS B 1 83 ? 16.021 7.888 56.446 1.00 10.75 81 CYS B N 1
ATOM 2885 C CA . CYS B 1 83 ? 14.696 8.120 55.895 1.00 10.32 81 CYS B CA 1
ATOM 2886 C C . CYS B 1 83 ? 14.725 8.119 54.368 1.00 10.84 81 CYS B C 1
ATOM 2887 O O . CYS B 1 83 ? 15.427 8.931 53.731 1.00 11.77 81 CYS B O 1
ATOM 2894 N N . GLY B 1 84 ? 13.978 7.185 53.773 1.00 11.79 82 GLY B N 1
ATOM 2895 C CA . GLY B 1 84 ? 13.973 6.992 52.333 1.00 12.93 82 GLY B CA 1
ATOM 2896 C C . GLY B 1 84 ? 13.605 8.251 51.562 1.00 12.55 82 GLY B C 1
ATOM 2897 O O . GLY B 1 84 ? 14.350 8.714 50.683 1.00 11.91 82 GLY B O 1
ATOM 2901 N N . PRO B 1 85 ? 12.441 8.822 51.862 1.00 12.93 83 PRO B N 1
ATOM 2902 C CA . PRO B 1 85 ? 12.061 10.033 51.137 1.00 13.35 83 PRO B CA 1
ATOM 2903 C C . PRO B 1 85 ? 13.036 11.189 51.366 1.00 11.29 83 PRO B C 1
ATOM 2904 O O . PRO B 1 85 ? 13.186 12.050 50.498 1.00 13.04 83 PRO B O 1
ATOM 2915 N N . CYS B 1 86 ? 13.651 11.245 52.538 1.00 11.11 84 CYS B N 1
ATOM 2916 C CA . CYS B 1 86 ? 14.631 12.277 52.828 1.00 11.33 84 CYS B CA 1
ATOM 2917 C C . CYS B 1 86 ? 15.830 12.147 51.887 1.00 11.74 84 CYS B C 1
ATOM 2918 O O . CYS B 1 86 ? 16.338 13.152 51.371 1.00 13.27 84 CYS B O 1
ATOM 2925 N N . LYS B 1 87 ? 16.314 10.932 51.671 1.00 11.85 85 LYS B N 1
ATOM 2926 C CA . LYS B 1 87 ? 17.428 10.708 50.759 1.00 11.89 85 LYS B CA 1
ATOM 2927 C C . LYS B 1 87 ? 17.036 11.019 49.313 1.00 10.76 85 LYS B C 1
ATOM 2928 O O . LYS B 1 87 ? 17.796 11.688 48.588 1.00 13.14 85 LYS B O 1
ATOM 2947 N N . LYS B 1 88 ? 15.870 10.559 48.897 1.00 10.90 86 LYS B N 1
ATOM 2948 C CA . LYS B 1 88 ? 15.454 10.772 47.528 1.00 10.61 86 LYS B CA 1
ATOM 2949 C C . LYS B 1 88 ? 15.360 12.250 47.180 1.00 10.04 86 LYS B C 1
ATOM 2950 O O . LYS B 1 88 ? 15.617 12.648 46.034 1.00 11.23 86 LYS B O 1
ATOM 2969 N N A SER B 1 89 ? 14.951 13.057 48.149 0.55 10.26 87 SER B N 1
ATOM 2970 N N B SER B 1 89 ? 14.959 13.056 48.158 0.45 10.27 87 SER B N 1
ATOM 2971 C CA A SER B 1 89 ? 14.743 14.479 47.915 0.55 9.85 87 SER B CA 1
ATOM 2972 C CA B SER B 1 89 ? 14.728 14.478 47.937 0.45 9.75 87 SER B CA 1
ATOM 2973 C C A SER B 1 89 ? 16.015 15.312 47.963 0.55 9.66 87 SER B C 1
ATOM 2974 C C B SER B 1 89 ? 15.963 15.349 48.113 0.45 10.39 87 SER B C 1
ATOM 2975 O O A SER B 1 89 ? 16.030 16.470 47.534 0.55 10.39 87 SER B O 1
ATOM 2976 O O B SER B 1 89 ? 15.900 16.568 47.898 0.45 9.13 87 SER B O 1
ATOM 2991 N N . MET B 1 90 ? 17.087 14.763 48.511 1.00 10.26 88 MET B N 1
ATOM 2992 C CA . MET B 1 90 ? 18.282 15.563 48.756 1.00 11.22 88 MET B CA 1
ATOM 2993 C C . MET B 1 90 ? 18.875 16.186 47.474 1.00 9.37 88 MET B C 1
ATOM 2994 O O . MET B 1 90 ? 19.274 17.341 47.510 1.00 10.36 88 MET B O 1
ATOM 3009 N N . PRO B 1 91 ? 18.958 15.445 46.369 1.00 10.01 89 PRO B N 1
ATOM 3010 C CA . PRO B 1 91 ? 19.513 16.104 45.173 1.00 10.58 89 PRO B CA 1
ATOM 3011 C C . PRO B 1 91 ? 18.711 17.334 44.741 1.00 9.73 89 PRO B C 1
ATOM 3012 O O . PRO B 1 91 ? 19.285 18.379 44.404 1.00 10.04 89 PRO B O 1
ATOM 3023 N N . GLU B 1 92 ? 17.386 17.252 44.795 1.00 9.47 90 GLU B N 1
ATOM 3024 C CA . GLU B 1 92 ? 16.525 18.401 44.509 1.00 10.31 90 GLU B CA 1
ATOM 3025 C C . GLU B 1 92 ? 16.794 19.563 45.481 1.00 9.11 90 GLU B C 1
ATOM 3026 O O . GLU B 1 92 ? 16.813 20.736 45.082 1.00 9.11 90 GLU B O 1
ATOM 3038 N N . LEU B 1 93 ? 17.016 19.254 46.756 1.00 8.97 91 LEU B N 1
ATOM 3039 C CA . LEU B 1 93 ? 17.279 20.307 47.725 1.00 9.27 91 LEU B CA 1
ATOM 3040 C C . LEU B 1 93 ? 18.616 21.002 47.437 1.00 8.92 91 LEU B C 1
ATOM 3041 O O . LEU B 1 93 ? 18.760 22.216 47.615 1.00 9.57 91 LEU B O 1
ATOM 3057 N N . MET B 1 94 ? 19.600 20.236 46.979 1.00 9.40 92 MET B N 1
ATOM 3058 C CA . MET B 1 94 ? 20.880 20.802 46.555 1.00 9.87 92 MET B CA 1
ATOM 3059 C C . MET B 1 94 ? 20.707 21.697 45.345 1.00 9.80 92 MET B C 1
ATOM 3060 O O . MET B 1 94 ? 21.359 22.747 45.243 1.00 10.86 92 MET B O 1
ATOM 3074 N N . GLU B 1 95 ? 19.835 21.322 44.421 1.00 10.26 93 GLU B N 1
ATOM 3075 C CA . GLU B 1 95 ? 19.510 22.192 43.311 1.00 11.54 93 GLU B CA 1
ATOM 3076 C C . GLU B 1 95 ? 18.941 23.509 43.800 1.00 11.05 93 GLU B C 1
ATOM 3077 O O . GLU B 1 95 ? 19.250 24.589 43.261 1.00 13.29 93 GLU B O 1
ATOM 3089 N N . LEU B 1 96 ? 18.094 23.439 44.811 1.00 10.77 94 LEU B N 1
ATOM 3090 C CA . LEU B 1 96 ? 17.501 24.636 45.382 1.00 10.78 94 LEU B CA 1
ATOM 3091 C C . LEU B 1 96 ? 18.552 25.508 46.048 1.00 10.29 94 LEU B C 1
ATOM 3092 O O . LEU B 1 96 ? 18.562 26.742 45.887 1.00 11.85 94 LEU B O 1
ATOM 3108 N N . ALA B 1 97 ? 19.463 24.882 46.775 1.00 9.99 95 ALA B N 1
ATOM 3109 C CA . ALA B 1 97 ? 20.548 25.614 47.432 1.00 11.29 95 ALA B CA 1
ATOM 3110 C C . ALA B 1 97 ? 21.394 26.372 46.423 1.00 11.27 95 ALA B C 1
ATOM 3111 O O . ALA B 1 97 ? 21.859 27.490 46.699 1.00 11.91 95 ALA B O 1
ATOM 3118 N N . ALA B 1 98 ? 21.564 25.794 45.241 1.00 11.60 96 ALA B N 1
ATOM 3119 C CA . ALA B 1 98 ? 22.416 26.383 44.217 1.00 12.99 96 ALA B CA 1
ATOM 3120 C C . ALA B 1 98 ? 21.796 27.595 43.541 1.00 16.33 96 ALA B C 1
ATOM 3121 O O . ALA B 1 98 ? 22.504 28.357 42.869 1.00 18.04 96 ALA B O 1
ATOM 3128 N N . LYS B 1 99 ? 20.493 27.813 43.723 1.00 20.17 97 LYS B N 1
ATOM 3129 C CA . LYS B 1 99 ? 19.849 29.037 43.241 1.00 24.24 97 LYS B CA 1
ATOM 3130 C C . LYS B 1 99 ? 20.395 30.249 44.029 1.00 20.73 97 LYS B C 1
ATOM 3131 O O . LYS B 1 99 ? 20.237 30.331 45.234 1.00 25.18 97 LYS B O 1
ATOM 3150 N N . PRO B 1 100 ? 21.089 31.178 43.346 1.00 28.21 98 PRO B N 1
ATOM 3151 C CA . PRO B 1 100 ? 21.929 32.202 43.999 1.00 29.12 98 PRO B CA 1
ATOM 3152 C C . PRO B 1 100 ? 21.231 33.459 44.527 1.00 37.64 98 PRO B C 1
ATOM 3153 O O . PRO B 1 100 ? 21.864 34.264 45.218 1.00 39.10 98 PRO B O 1
ATOM 3164 N N . ASP B 1 101 ? 19.960 33.631 44.199 1.00 26.66 99 ASP B N 1
ATOM 3165 C CA . ASP B 1 101 ? 19.231 34.848 44.546 1.00 26.74 99 ASP B CA 1
ATOM 3166 C C . ASP B 1 101 ? 18.028 34.564 45.446 1.00 26.18 99 ASP B C 1
ATOM 3167 O O . ASP B 1 101 ? 17.012 35.258 45.358 1.00 28.23 99 ASP B O 1
ATOM 3176 N N . ARG B 1 102 ? 18.130 33.546 46.292 1.00 25.51 100 ARG B N 1
ATOM 3177 C CA . ARG B 1 102 ? 17.016 33.156 47.157 1.00 20.71 100 ARG B CA 1
ATOM 3178 C C . ARG B 1 102 ? 16.729 34.183 48.227 1.00 26.21 100 ARG B C 1
ATOM 3179 O O . ARG B 1 102 ? 17.654 34.787 48.771 1.00 28.75 100 ARG B O 1
ATOM 3200 N N . ASP B 1 103 ? 15.448 34.372 48.550 1.00 20.54 101 ASP B N 1
ATOM 3201 C CA . ASP B 1 103 ? 15.116 35.233 49.675 1.00 20.67 101 ASP B CA 1
ATOM 3202 C C . ASP B 1 103 ? 14.839 34.372 50.905 1.00 17.04 101 ASP B C 1
ATOM 3203 O O . ASP B 1 103 ? 14.254 34.857 51.888 1.00 18.70 101 ASP B O 1
ATOM 3212 N N . PHE B 1 104 ? 15.278 33.098 50.851 1.00 16.72 102 PHE B N 1
ATOM 3213 C CA . PHE B 1 104 ? 15.233 32.185 52.000 1.00 14.58 102 PHE B CA 1
ATOM 3214 C C . PHE B 1 104 ? 16.537 31.426 52.187 1.00 13.82 102 PHE B C 1
ATOM 3215 O O . PHE B 1 104 ? 17.269 31.167 51.235 1.00 16.53 102 PHE B O 1
ATOM 3232 N N . GLU B 1 105 ? 16.815 31.119 53.448 1.00 12.91 103 GLU B N 1
ATOM 3233 C CA . GLU B 1 105 ? 17.926 30.291 53.879 1.00 12.61 103 GLU B CA 1
ATOM 3234 C C . GLU B 1 105 ? 17.451 28.846 54.037 1.00 11.23 103 GLU B C 1
ATOM 3235 O O . GLU B 1 105 ? 16.366 28.634 54.513 1.00 12.58 103 GLU B O 1
ATOM 3247 N N . ILE B 1 106 ? 18.263 27.873 53.665 1.00 10.95 104 ILE B N 1
ATOM 3248 C CA . ILE B 1 106 ? 17.940 26.460 53.918 1.00 10.12 104 ILE B CA 1
ATOM 3249 C C . ILE B 1 106 ? 18.732 25.968 55.122 1.00 9.47 104 ILE B C 1
ATOM 3250 O O . ILE B 1 106 ? 19.946 26.076 55.164 1.00 9.74 104 ILE B O 1
ATOM 3266 N N . LEU B 1 107 ? 18.016 25.440 56.106 1.00 8.78 105 LEU B N 1
ATOM 3267 C CA . LEU B 1 107 ? 18.618 24.813 57.287 1.00 8.49 105 LEU B CA 1
ATOM 3268 C C . LEU B 1 107 ? 17.978 23.454 57.466 1.00 8.26 105 LEU B C 1
ATOM 3269 O O . LEU B 1 107 ? 16.763 23.337 57.371 1.00 9.93 105 LEU B O 1
ATOM 3285 N N . THR B 1 108 ? 18.778 22.443 57.782 1.00 8.12 106 THR B N 1
ATOM 3286 C CA . THR B 1 108 ? 18.219 21.127 58.052 1.00 7.90 106 THR B CA 1
ATOM 3287 C C . THR B 1 108 ? 18.708 20.657 59.422 1.00 7.83 106 THR B C 1
ATOM 3288 O O . THR B 1 108 ? 19.748 21.105 59.905 1.00 8.57 106 THR B O 1
ATOM 3299 N N . VAL B 1 109 ? 17.936 19.763 60.029 1.00 7.74 107 VAL B N 1
ATOM 3300 C CA . VAL B 1 109 ? 18.189 19.328 61.410 1.00 7.67 107 VAL B CA 1
ATOM 3301 C C . VAL B 1 109 ? 18.049 17.820 61.500 1.00 7.94 107 VAL B C 1
ATOM 3302 O O . VAL B 1 109 ? 17.075 17.256 61.045 1.00 8.38 107 VAL B O 1
ATOM 3315 N N . ILE B 1 110 ? 19.055 17.181 62.117 1.00 8.26 108 ILE B N 1
ATOM 3316 C CA . ILE B 1 110 ? 19.007 15.761 62.476 1.00 8.28 108 ILE B CA 1
ATOM 3317 C C . ILE B 1 110 ? 19.199 15.649 63.994 1.00 9.03 108 ILE B C 1
ATOM 3318 O O . ILE B 1 110 ? 19.537 16.620 64.672 1.00 9.14 108 ILE B O 1
ATOM 3334 N N . ALA B 1 111 ? 18.959 14.444 64.508 1.00 8.92 109 ALA B N 1
ATOM 3335 C CA . ALA B 1 111 ? 19.086 14.149 65.928 1.00 9.99 109 ALA B CA 1
ATOM 3336 C C . ALA B 1 111 ? 20.121 13.045 66.122 1.00 10.43 109 ALA B C 1
ATOM 3337 O O . ALA B 1 111 ? 19.784 11.864 66.147 1.00 11.26 109 ALA B O 1
ATOM 3344 N N . PRO B 1 112 ? 21.413 13.408 66.199 1.00 12.03 110 PRO B N 1
ATOM 3345 C CA . PRO B 1 112 ? 22.456 12.379 66.149 1.00 13.10 110 PRO B CA 1
ATOM 3346 C C . PRO B 1 112 ? 22.330 11.351 67.270 1.00 12.30 110 PRO B C 1
ATOM 3347 O O . PRO B 1 112 ? 22.116 11.702 68.442 1.00 12.77 110 PRO B O 1
ATOM 3358 N N . GLY B 1 113 ? 22.457 10.078 66.913 1.00 13.53 111 GLY B N 1
ATOM 3359 C CA . GLY B 1 113 ? 22.427 9.012 67.900 1.00 14.31 111 GLY B CA 1
ATOM 3360 C C . GLY B 1 113 ? 21.047 8.693 68.436 1.00 13.34 111 GLY B C 1
ATOM 3361 O O . GLY B 1 113 ? 20.930 7.903 69.360 1.00 15.83 111 GLY B O 1
ATOM 3365 N N . ILE B 1 114 ? 20.010 9.310 67.877 1.00 11.93 112 ILE B N 1
ATOM 3366 C CA . ILE B 1 114 ? 18.639 9.167 68.377 1.00 11.89 112 ILE B CA 1
ATOM 3367 C C . ILE B 1 114 ? 17.732 8.619 67.267 1.00 11.60 112 ILE B C 1
ATOM 3368 O O . ILE B 1 114 ? 17.824 9.030 66.114 1.00 12.11 112 ILE B O 1
ATOM 3384 N N . GLN B 1 115 ? 16.861 7.702 67.639 1.00 12.67 113 GLN B N 1
ATOM 3385 C CA . GLN B 1 115 ? 15.932 7.074 66.714 1.00 14.64 113 GLN B CA 1
ATOM 3386 C C . GLN B 1 115 ? 16.605 6.518 65.451 1.00 14.19 113 GLN B C 1
ATOM 3387 O O . GLN B 1 115 ? 16.014 6.532 64.368 1.00 15.78 113 GLN B O 1
ATOM 3401 N N . GLY B 1 116 ? 17.836 6.030 65.597 1.00 15.19 114 GLY B N 1
ATOM 3402 C CA . GLY B 1 116 ? 18.546 5.365 64.515 1.00 17.68 114 GLY B CA 1
ATOM 3403 C C . GLY B 1 116 ? 19.522 6.255 63.765 1.00 15.34 114 GLY B C 1
ATOM 3404 O O . GLY B 1 116 ? 20.181 5.783 62.851 1.00 16.74 114 GLY B O 1
ATOM 3408 N N . GLU B 1 117 ? 19.614 7.532 64.111 1.00 16.42 115 GLU B N 1
ATOM 3409 C CA . GLU B 1 117 ? 20.528 8.434 63.422 1.00 13.84 115 GLU B CA 1
ATOM 3410 C C . GLU B 1 117 ? 21.995 8.157 63.751 1.00 15.14 115 GLU B C 1
ATOM 3411 O O . GLU B 1 117 ? 22.292 7.620 64.825 1.00 17.88 115 GLU B O 1
ATOM 3423 N N . LYS B 1 118 ? 22.893 8.491 62.820 1.00 17.08 116 LYS B N 1
ATOM 3424 C CA . LYS B 1 118 ? 24.335 8.402 63.051 1.00 18.24 116 LYS B CA 1
ATOM 3425 C C . LYS B 1 118 ? 24.846 9.409 64.109 1.00 19.68 116 LYS B C 1
ATOM 3426 O O . LYS B 1 118 ? 24.141 10.332 64.462 1.00 17.77 116 LYS B O 1
ATOM 3445 N N . THR B 1 119 ? 26.060 9.211 64.636 1.00 22.88 117 THR B N 1
ATOM 3446 C CA . THR B 1 119 ? 26.666 10.199 65.538 1.00 22.06 117 THR B CA 1
ATOM 3447 C C . THR B 1 119 ? 27.330 11.362 64.810 1.00 20.90 117 THR B C 1
ATOM 3448 O O . THR B 1 119 ? 27.539 11.337 63.593 1.00 18.97 117 THR B O 1
ATOM 3459 N N . VAL B 1 120 ? 27.677 12.385 65.567 1.00 27.11 118 VAL B N 1
ATOM 3460 C CA . VAL B 1 120 ? 28.308 13.556 64.997 1.00 29.88 118 VAL B CA 1
ATOM 3461 C C . VAL B 1 120 ? 29.625 13.163 64.356 1.00 29.97 118 VAL B C 1
ATOM 3462 O O . VAL B 1 120 ? 29.995 13.684 63.311 1.00 26.08 118 VAL B O 1
ATOM 3475 N N . GLU B 1 121 ? 30.326 12.223 64.981 1.00 31.54 119 GLU B N 1
ATOM 3476 C CA . GLU B 1 121 ? 31.612 11.781 64.460 1.00 31.44 119 GLU B CA 1
ATOM 3477 C C . GLU B 1 121 ? 31.502 11.042 63.125 1.00 31.61 119 GLU B C 1
ATOM 3478 O O . GLU B 1 121 ? 32.392 11.164 62.286 1.00 32.76 119 GLU B O 1
ATOM 3490 N N . GLN B 1 122 ? 30.423 10.288 62.926 1.00 27.38 120 GLN B N 1
ATOM 3491 C CA . GLN B 1 122 ? 30.284 9.454 61.732 1.00 28.97 120 GLN B CA 1
ATOM 3492 C C . GLN B 1 122 ? 29.324 10.014 60.682 1.00 24.54 120 GLN B C 1
ATOM 3493 O O . GLN B 1 122 ? 29.303 9.547 59.537 1.00 23.56 120 GLN B O 1
ATOM 3507 N N . PHE B 1 123 ? 28.528 11.016 61.044 1.00 25.04 121 PHE B N 1
ATOM 3508 C CA . PHE B 1 123 ? 27.557 11.546 60.091 1.00 23.20 121 PHE B CA 1
ATOM 3509 C C . PHE B 1 123 ? 28.236 12.154 58.871 1.00 21.53 121 PHE B C 1
ATOM 3510 O O . PHE B 1 123 ? 27.815 11.910 57.736 1.00 18.34 121 PHE B O 1
ATOM 3527 N N . PRO B 1 124 ? 29.296 12.943 59.086 1.00 21.05 122 PRO B N 1
ATOM 3528 C CA . PRO B 1 124 ? 29.934 13.588 57.936 1.00 21.21 122 PRO B CA 1
ATOM 3529 C C . PRO B 1 124 ? 30.383 12.613 56.851 1.00 18.63 122 PRO B C 1
ATOM 3530 O O . PRO B 1 124 ? 30.218 12.902 55.668 1.00 18.91 122 PRO B O 1
ATOM 3541 N N . GLN B 1 125 ? 30.948 11.480 57.239 1.00 20.28 123 GLN B N 1
ATOM 3542 C CA . GLN B 1 125 ? 31.457 10.539 56.257 1.00 20.51 123 GLN B CA 1
ATOM 3543 C C . GLN B 1 125 ? 30.304 10.010 55.428 1.00 18.22 123 GLN B C 1
ATOM 3544 O O . GLN B 1 125 ? 30.422 9.864 54.220 1.00 17.54 123 GLN B O 1
ATOM 3558 N N . TRP B 1 126 ? 29.194 9.712 56.086 1.00 17.46 124 TRP B N 1
ATOM 3559 C CA . TRP B 1 126 ? 28.020 9.220 55.397 1.00 15.91 124 TRP B CA 1
ATOM 3560 C C . TRP B 1 126 ? 27.501 10.276 54.413 1.00 13.84 124 TRP B C 1
ATOM 3561 O O . TRP B 1 126 ? 27.237 9.992 53.258 1.00 14.58 124 TRP B O 1
ATOM 3582 N N . PHE B 1 127 ? 27.379 11.506 54.874 1.00 13.14 125 PHE B N 1
ATOM 3583 C CA . PHE B 1 127 ? 26.847 12.599 54.074 1.00 11.60 125 PHE B CA 1
ATOM 3584 C C . PHE B 1 127 ? 27.696 12.797 52.814 1.00 12.00 125 PHE B C 1
ATOM 3585 O O . PHE B 1 127 ? 27.165 12.938 51.709 1.00 12.26 125 PHE B O 1
ATOM 3602 N N . GLN B 1 128 ? 29.009 12.774 52.981 1.00 13.50 126 GLN B N 1
ATOM 3603 C CA . GLN B 1 128 ? 29.910 12.905 51.841 1.00 15.70 126 GLN B CA 1
ATOM 3604 C C . GLN B 1 128 ? 29.822 11.714 50.909 1.00 16.88 126 GLN B C 1
ATOM 3605 O O . GLN B 1 128 ? 29.865 11.869 49.682 1.00 17.15 126 GLN B O 1
ATOM 3619 N N . GLU B 1 129 ? 29.697 10.515 51.470 1.00 15.12 127 GLU B N 1
ATOM 3620 C CA . GLU B 1 129 ? 29.569 9.310 50.653 1.00 15.83 127 GLU B CA 1
ATOM 3621 C C . GLU B 1 129 ? 28.327 9.348 49.769 1.00 13.06 127 GLU B C 1
ATOM 3622 O O . GLU B 1 129 ? 28.310 8.725 48.703 1.00 17.03 127 GLU B O 1
ATOM 3634 N N . GLN B 1 130 ? 27.278 10.010 50.211 1.00 12.51 128 GLN B N 1
ATOM 3635 C CA . GLN B 1 130 ? 26.092 10.100 49.379 1.00 12.49 128 GLN B CA 1
ATOM 3636 C C . GLN B 1 130 ? 26.286 11.136 48.266 1.00 11.28 128 GLN B C 1
ATOM 3637 O O . GLN B 1 130 ? 25.433 11.249 47.383 1.00 14.25 128 GLN B O 1
ATOM 3651 N N . GLY B 1 131 ? 27.344 11.929 48.322 1.00 10.46 129 GLY B N 1
ATOM 3652 C CA . GLY B 1 131 ? 27.540 12.996 47.361 1.00 11.31 129 GLY B CA 1
ATOM 3653 C C . GLY B 1 131 ? 26.838 14.280 47.754 1.00 10.27 129 GLY B C 1
ATOM 3654 O O . GLY B 1 131 ? 26.677 15.188 46.929 1.00 11.72 129 GLY B O 1
ATOM 3658 N N . TYR B 1 132 ? 26.471 14.411 49.020 1.00 11.04 130 TYR B N 1
ATOM 3659 C CA . TYR B 1 132 ? 25.751 15.607 49.453 1.00 9.94 130 TYR B CA 1
ATOM 3660 C C . TYR B 1 132 ? 26.719 16.717 49.849 1.00 13.55 130 TYR B C 1
ATOM 3661 O O . TYR B 1 132 ? 27.823 16.443 50.322 1.00 15.13 130 TYR B O 1
ATOM 3679 N N . LYS B 1 133 ? 26.308 17.970 49.647 1.00 12.47 131 LYS B N 1
ATOM 3680 C CA . LYS B 1 133 ? 27.067 19.130 50.111 1.00 15.63 131 LYS B CA 1
ATOM 3681 C C . LYS B 1 133 ? 26.202 20.370 49.940 1.00 12.25 131 LYS B C 1
ATOM 3682 O O . LYS B 1 133 ? 25.143 20.350 49.320 1.00 12.11 131 LYS B O 1
ATOM 3701 N N . ASP B 1 134 ? 26.675 21.447 50.544 1.00 11.60 132 ASP B N 1
ATOM 3702 C CA . ASP B 1 134 ? 26.027 22.753 50.528 1.00 11.72 132 ASP B CA 1
ATOM 3703 C C . ASP B 1 134 ? 24.633 22.760 51.113 1.00 11.94 132 ASP B C 1
ATOM 3704 O O . ASP B 1 134 ? 23.797 23.594 50.747 1.00 13.66 132 ASP B O 1
ATOM 3713 N N . ILE B 1 135 ? 24.385 21.854 52.047 1.00 10.77 133 ILE B N 1
ATOM 3714 C CA . ILE B 1 135 ? 23.133 21.835 52.785 1.00 10.95 133 ILE B CA 1
ATOM 3715 C C . ILE B 1 135 ? 23.516 21.868 54.260 1.00 9.75 133 ILE B C 1
ATOM 3716 O O . ILE B 1 135 ? 24.123 20.924 54.763 1.00 11.31 133 ILE B O 1
ATOM 3732 N N . PRO B 1 136 ? 23.186 22.943 54.987 1.00 9.27 134 PRO B N 1
ATOM 3733 C CA . PRO B 1 136 ? 23.524 22.958 56.412 1.00 9.70 134 PRO B CA 1
ATOM 3734 C C . PRO B 1 136 ? 22.794 21.851 57.151 1.00 9.40 134 PRO B C 1
ATOM 3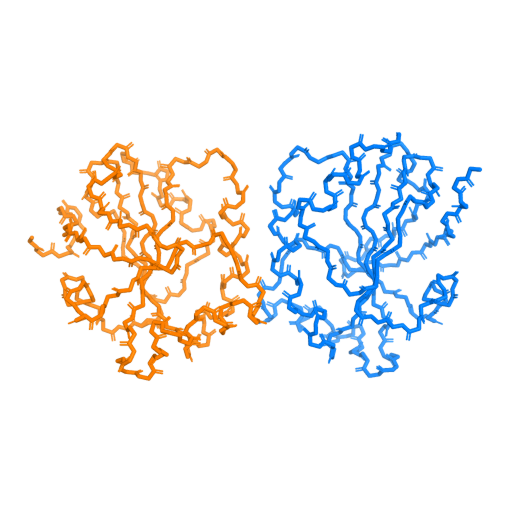735 O O . PRO B 1 136 ? 21.583 21.669 56.947 1.00 9.22 134 PRO B O 1
ATOM 3746 N N . VAL B 1 137 ? 23.509 21.143 58.023 1.00 9.40 135 VAL B N 1
ATOM 3747 C CA . VAL B 1 137 ? 22.938 20.082 58.852 1.00 9.21 135 VAL B CA 1
ATOM 3748 C C . VAL B 1 137 ? 23.255 20.407 60.302 1.00 10.11 135 VAL B C 1
ATOM 3749 O O . VAL B 1 137 ? 24.412 20.383 60.726 1.00 10.96 135 VAL B O 1
ATOM 3762 N N . LEU B 1 138 ? 22.215 20.757 61.042 1.00 8.92 136 LEU B N 1
ATOM 3763 C CA . LEU B 1 138 ? 22.333 21.106 62.448 1.00 9.49 136 LEU B CA 1
ATOM 3764 C C . LEU B 1 138 ? 22.172 19.853 63.309 1.00 9.27 136 LEU B C 1
ATOM 3765 O O . LEU B 1 138 ? 21.302 19.020 63.072 1.00 9.79 136 LEU B O 1
ATOM 3781 N N . TYR B 1 139 ? 22.994 19.764 64.347 1.00 10.06 137 TYR B N 1
ATOM 3782 C CA . TYR B 1 139 ? 23.037 18.596 65.218 1.00 10.30 137 TYR B CA 1
ATOM 3783 C C . TYR B 1 139 ? 22.194 18.815 66.477 1.00 10.68 137 TYR B C 1
ATOM 3784 O O . TYR B 1 139 ? 22.655 19.448 67.435 1.00 11.30 137 TYR B O 1
ATOM 3802 N N . ASP B 1 140 ? 20.958 18.314 66.477 1.00 10.46 138 ASP B N 1
ATOM 3803 C CA . ASP B 1 140 ? 20.073 18.455 67.635 1.00 10.95 138 ASP B CA 1
ATOM 3804 C C . ASP B 1 140 ? 20.382 17.313 68.617 1.00 12.20 138 ASP B C 1
ATOM 3805 O O . ASP B 1 140 ? 19.619 16.360 68.766 1.00 12.44 138 ASP B O 1
ATOM 3814 N N . THR B 1 141 ? 21.519 17.411 69.279 1.00 12.95 139 THR B N 1
ATOM 3815 C CA . THR B 1 141 ? 22.045 16.282 70.054 1.00 14.53 139 THR B CA 1
ATOM 3816 C C . THR B 1 141 ? 21.232 15.907 71.286 1.00 14.08 139 THR B C 1
ATOM 3817 O O . THR B 1 141 ? 21.415 14.814 71.818 1.00 15.01 139 THR B O 1
ATOM 3828 N N . LYS B 1 142 ? 20.354 16.805 71.740 1.00 14.01 140 LYS B N 1
ATOM 3829 C CA . LYS B 1 142 ? 19.467 16.509 72.880 1.00 14.81 140 LYS B CA 1
ATOM 3830 C C . LYS B 1 142 ? 18.005 16.396 72.426 1.00 14.67 140 LYS B C 1
ATOM 383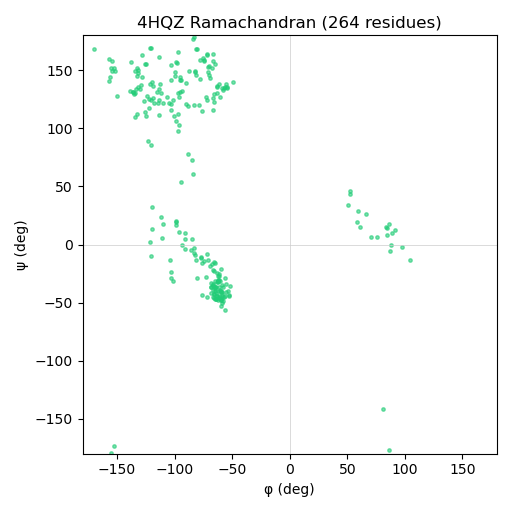1 O O . LYS B 1 142 ? 17.099 16.267 73.261 1.00 16.11 140 LYS B O 1
ATOM 3850 N N . ALA B 1 143 ? 17.791 16.452 71.116 1.00 13.44 141 ALA B N 1
ATOM 3851 C CA . ALA B 1 143 ? 16.475 16.396 70.496 1.00 13.30 141 ALA B CA 1
ATOM 3852 C C . ALA B 1 143 ? 15.527 17.496 70.963 1.00 11.52 141 ALA B C 1
ATOM 3853 O O . ALA B 1 143 ? 14.326 17.403 70.770 1.00 13.83 141 ALA B O 1
ATOM 3860 N N . THR B 1 144 ? 16.072 18.568 71.529 1.00 13.12 142 THR B N 1
ATOM 3861 C CA . THR B 1 144 ? 15.226 19.640 72.051 1.00 13.75 142 THR B CA 1
ATOM 3862 C C . THR B 1 144 ? 14.579 20.476 70.963 1.00 11.62 142 THR B C 1
ATOM 3863 O O . THR B 1 144 ? 13.495 21.024 71.166 1.00 13.05 142 THR B O 1
ATOM 3874 N N . THR B 1 145 ? 15.217 20.557 69.809 1.00 10.59 143 THR B N 1
ATOM 3875 C CA . THR B 1 145 ? 14.630 21.297 68.698 1.00 11.32 143 THR B CA 1
ATOM 3876 C C . THR B 1 145 ? 13.510 20.468 68.055 1.00 10.55 143 THR B C 1
ATOM 3877 O O . THR B 1 145 ? 12.440 20.988 67.743 1.00 10.66 143 THR B O 1
ATOM 3888 N N . PHE B 1 146 ? 13.759 19.170 67.853 1.00 9.78 144 PHE B N 1
ATOM 3889 C CA . PHE B 1 146 ? 12.708 18.256 67.406 1.00 11.23 144 PHE B CA 1
ATOM 3890 C C . PHE B 1 146 ? 11.516 18.395 68.342 1.00 12.00 144 PHE B C 1
ATOM 3891 O O . PHE B 1 146 ? 10.367 18.441 67.892 1.00 12.31 144 PHE B O 1
ATOM 3908 N N . GLN B 1 147 ? 11.766 18.449 69.645 1.00 12.39 145 GLN B N 1
ATOM 3909 C CA . GLN B 1 147 ? 10.681 18.599 70.613 1.00 15.41 145 GLN B CA 1
ATOM 3910 C C . GLN B 1 147 ? 9.972 19.947 70.506 1.00 13.39 145 GLN B C 1
ATOM 3911 O O . GLN B 1 147 ? 8.743 20.005 70.528 1.00 15.23 145 GLN B O 1
ATOM 3925 N N . ALA B 1 148 ? 10.735 21.019 70.410 1.00 12.93 146 ALA B N 1
ATOM 3926 C CA . ALA B 1 148 ? 10.135 22.352 70.345 1.00 14.18 146 ALA B CA 1
ATOM 3927 C C . ALA B 1 148 ? 9.262 22.511 69.101 1.00 12.46 146 ALA B C 1
ATOM 3928 O O . ALA B 1 148 ? 8.276 23.246 69.118 1.00 14.26 146 ALA B O 1
ATOM 3935 N N . TYR B 1 149 ? 9.616 21.810 68.019 1.00 11.94 147 TYR B N 1
ATOM 3936 C CA . TYR B 1 149 ? 8.850 21.865 66.773 1.00 10.65 147 TYR B CA 1
ATOM 3937 C C . TYR B 1 149 ? 7.866 20.703 66.668 1.00 12.30 147 TYR B C 1
ATOM 3938 O O . TYR B 1 149 ? 7.250 20.491 65.622 1.00 13.01 147 TYR B O 1
ATOM 3956 N N . GLN B 1 150 ? 7.688 19.968 67.766 1.00 12.94 148 GLN B N 1
ATOM 3957 C CA . GLN B 1 150 ? 6.662 18.939 67.845 1.00 15.39 148 GLN B CA 1
ATOM 3958 C C . GLN B 1 150 ? 6.756 17.958 66.676 1.00 15.06 148 GLN B C 1
ATOM 3959 O O . GLN B 1 150 ? 5.745 17.569 66.079 1.00 16.97 148 GLN B O 1
ATOM 3973 N N . ILE B 1 151 ? 7.968 17.503 66.376 1.00 12.12 149 ILE B N 1
ATOM 3974 C CA . ILE B 1 151 ? 8.176 16.655 65.222 1.00 13.44 149 ILE B CA 1
ATOM 3975 C C . ILE B 1 151 ? 7.751 15.228 65.536 1.00 19.08 149 ILE B C 1
ATOM 3976 O O . ILE B 1 151 ? 8.268 14.596 66.454 1.00 20.77 149 ILE B O 1
ATOM 3992 N N . ARG B 1 152 ? 6.793 14.721 64.777 1.00 17.14 150 ARG B N 1
ATOM 3993 C CA . ARG B 1 152 ? 6.291 13.367 65.002 1.00 21.49 150 ARG B CA 1
ATOM 3994 C C . ARG B 1 152 ? 6.473 12.483 63.783 1.00 22.30 150 ARG B C 1
ATOM 3995 O O . ARG B 1 152 ? 6.231 11.277 63.852 1.00 25.38 150 ARG B O 1
ATOM 4016 N N . SER B 1 153 ? 6.858 13.084 62.666 1.00 17.78 151 SER B N 1
ATOM 4017 C CA . SER B 1 153 ? 7.092 12.341 61.442 1.00 19.96 151 SER B CA 1
ATOM 4018 C C . SER B 1 153 ? 8.170 13.037 60.636 1.00 13.08 151 SER B C 1
ATOM 4019 O O . SER B 1 153 ? 8.377 14.238 60.748 1.00 13.24 151 SER B O 1
ATOM 4027 N N A ILE B 1 15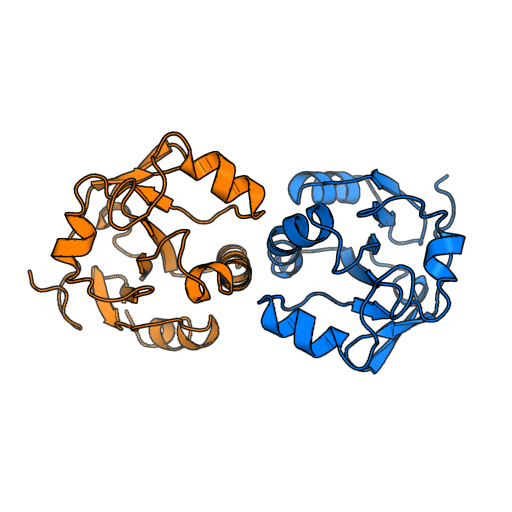4 ? 8.738 12.250 59.726 0.44 12.32 152 ILE B N 1
ATOM 4028 N N B ILE B 1 154 ? 8.952 12.288 59.893 0.56 14.03 152 ILE B N 1
ATOM 4029 C CA A ILE B 1 154 ? 9.995 12.522 59.042 0.44 14.19 152 ILE B CA 1
ATOM 4030 C CA B ILE B 1 154 ? 9.889 12.957 59.024 0.56 13.34 152 ILE B CA 1
ATOM 4031 C C A ILE B 1 154 ? 9.830 12.266 57.534 0.44 13.05 152 ILE B C 1
ATOM 4032 C C B ILE B 1 154 ? 9.756 12.431 57.619 0.56 11.61 152 ILE B C 1
ATOM 4033 O O A ILE B 1 154 ? 9.415 11.173 57.146 0.44 15.04 152 ILE B O 1
ATOM 4034 O O B ILE B 1 154 ? 9.263 11.337 57.384 0.56 12.55 152 ILE B O 1
ATOM 4065 N N . PRO B 1 155 ? 10.159 13.255 56.677 1.00 11.05 153 PRO B N 1
ATOM 4066 C CA . PRO B 1 155 ? 10.623 14.603 56.988 1.00 11.85 153 PRO B CA 1
ATOM 4067 C C . PRO B 1 155 ? 9.454 15.539 57.323 1.00 11.36 153 PRO B C 1
ATOM 4068 O O . PRO B 1 155 ? 8.301 15.253 56.985 1.00 13.17 153 PRO B O 1
ATOM 4079 N N . THR B 1 156 ? 9.760 16.662 57.971 1.00 10.58 154 THR B N 1
ATOM 4080 C CA . THR B 1 156 ? 8.808 17.748 58.153 1.00 9.17 154 THR B CA 1
ATOM 4081 C C . THR B 1 156 ? 9.535 19.031 57.811 1.00 9.02 154 THR B C 1
ATOM 4082 O O . THR B 1 156 ? 10.673 19.220 58.232 1.00 9.78 154 THR B O 1
ATOM 4093 N N . GLU B 1 157 ? 8.885 19.886 57.028 1.00 8.23 155 GLU B N 1
ATOM 4094 C CA . GLU B 1 157 ? 9.440 21.193 56.704 1.00 9.00 155 GLU B CA 1
ATOM 4095 C C . GLU B 1 157 ? 8.602 22.283 57.357 1.00 8.63 155 GLU B C 1
ATOM 4096 O O . GLU B 1 157 ? 7.376 22.326 57.233 1.00 10.22 155 GLU B O 1
ATOM 4108 N N . TYR B 1 158 ? 9.281 23.198 58.037 1.00 8.51 156 TYR B N 1
ATOM 4109 C CA . TYR B 1 158 ? 8.694 24.448 58.511 1.00 8.19 156 TYR B CA 1
ATOM 4110 C C . TYR B 1 158 ? 9.202 25.551 57.593 1.00 8.20 156 TYR B C 1
ATOM 4111 O O . TYR B 1 158 ? 10.402 25.724 57.466 1.00 9.59 156 TYR B O 1
ATOM 4129 N N . LEU B 1 159 ? 8.294 26.267 56.950 1.00 7.82 157 LEU B N 1
ATOM 4130 C CA . LEU B 1 159 ? 8.640 27.409 56.115 1.00 7.93 157 LEU B CA 1
ATOM 4131 C C . LEU B 1 159 ? 8.303 28.640 56.937 1.00 8.52 157 LEU B C 1
ATOM 4132 O O . LEU B 1 159 ? 7.129 28.882 57.254 1.00 9.74 157 LEU B O 1
ATOM 4148 N N . ILE B 1 160 ? 9.336 29.414 57.263 1.00 8.38 158 ILE B N 1
ATOM 4149 C CA . ILE B 1 160 ? 9.267 30.507 58.227 1.00 8.59 158 ILE B CA 1
ATOM 4150 C C . ILE B 1 160 ? 9.462 31.809 57.464 1.00 10.25 158 ILE B C 1
ATOM 4151 O O . ILE B 1 160 ? 10.301 31.915 56.564 1.00 8.99 158 ILE B O 1
ATOM 4167 N N . ASP B 1 161 ? 8.671 32.812 57.820 1.00 9.95 159 ASP B N 1
ATOM 4168 C CA . ASP B 1 161 ? 8.716 34.088 57.117 1.00 10.44 159 ASP B CA 1
ATOM 4169 C C . ASP B 1 161 ? 9.814 35.000 57.629 1.00 10.34 159 ASP B C 1
ATOM 4170 O O . ASP B 1 161 ? 10.558 34.640 58.541 1.00 11.16 159 ASP B O 1
ATOM 4179 N N . SER B 1 162 ? 9.961 36.157 57.006 1.00 9.94 160 SER B N 1
ATOM 4180 C CA . SER B 1 162 ? 11.050 37.074 57.333 1.00 11.13 160 SER B CA 1
ATOM 4181 C C . SER B 1 162 ? 10.934 37.639 58.739 1.00 11.55 160 SER B C 1
ATOM 4182 O O . SER B 1 162 ? 11.913 38.148 59.256 1.00 12.55 160 SER B O 1
ATOM 4190 N N . GLN B 1 163 ? 9.734 37.635 59.295 1.00 11.62 161 GLN B N 1
ATOM 4191 C CA . GLN B 1 163 ? 9.523 38.091 60.674 1.00 12.71 161 GLN B CA 1
ATOM 4192 C C . GLN B 1 163 ? 9.816 36.989 61.693 1.00 12.41 161 GLN B C 1
ATOM 4193 O O . GLN B 1 163 ? 9.750 37.216 62.909 1.00 14.76 161 GLN B O 1
ATOM 4207 N N . GLY B 1 164 ? 10.143 35.798 61.220 1.00 11.72 162 GLY B N 1
ATOM 4208 C CA . GLY B 1 164 ? 10.355 34.690 62.136 1.00 12.14 162 GLY B CA 1
ATOM 4209 C C . GLY B 1 164 ? 9.082 33.964 62.536 1.00 11.03 162 GLY B C 1
ATOM 4210 O O . GLY B 1 164 ? 9.090 33.187 63.507 1.00 13.39 162 GLY B O 1
ATOM 4214 N N . LYS B 1 165 ? 7.982 34.202 61.827 1.00 11.54 163 LYS B N 1
ATOM 4215 C CA . LYS B 1 165 ? 6.730 33.504 62.094 1.00 11.45 163 LYS B CA 1
ATOM 4216 C C . LYS B 1 165 ? 6.538 32.356 61.112 1.00 11.87 163 LYS B C 1
ATOM 4217 O O . LYS B 1 165 ? 6.935 32.416 59.944 1.00 11.84 163 LYS B O 1
ATOM 4236 N N . ILE B 1 166 ? 5.950 31.272 61.585 1.00 10.68 164 ILE B N 1
ATOM 4237 C CA . ILE B 1 166 ? 5.770 30.082 60.762 1.00 9.48 164 ILE B CA 1
ATOM 4238 C C . ILE B 1 166 ? 4.686 30.348 59.724 1.00 10.58 164 ILE B C 1
ATOM 4239 O O . ILE B 1 166 ? 3.572 30.784 60.058 1.00 12.63 164 ILE B O 1
ATOM 4255 N N . GLY B 1 167 ? 5.006 30.112 58.460 1.00 10.34 165 GLY B N 1
ATOM 4256 C CA . GLY B 1 167 ? 4.061 30.329 57.376 1.00 10.80 165 GLY B CA 1
ATOM 4257 C C . GLY B 1 167 ? 3.399 29.056 56.860 1.00 11.69 165 GLY B C 1
ATOM 4258 O O . GLY B 1 167 ? 2.254 29.102 56.403 1.00 14.20 165 GLY B O 1
ATOM 4262 N N . LYS B 1 168 ? 4.112 27.940 56.910 1.00 10.30 166 LYS B N 1
ATOM 4263 C CA . LYS B 1 168 ? 3.601 26.662 56.431 1.00 10.88 166 LYS B CA 1
ATOM 4264 C C . LYS B 1 168 ? 4.333 25.538 57.119 1.00 10.04 166 LYS B C 1
ATOM 4265 O O . LYS B 1 168 ? 5.542 25.640 57.369 1.00 10.98 166 LYS B O 1
ATOM 4284 N N . ILE B 1 169 ? 3.611 24.455 57.399 1.00 9.82 167 ILE B N 1
ATOM 4285 C CA . ILE B 1 169 ? 4.212 23.222 57.900 1.00 11.15 167 ILE B CA 1
ATOM 4286 C C . ILE B 1 169 ? 3.811 22.112 56.944 1.00 11.97 167 ILE B C 1
ATOM 4287 O O . ILE B 1 169 ? 2.615 21.915 56.716 1.00 13.53 167 ILE B O 1
ATOM 4303 N N A GLN B 1 170 ? 4.785 21.418 56.362 0.51 9.95 168 GLN B N 1
ATOM 4304 N N B GLN B 1 170 ? 4.790 21.404 56.390 0.49 10.26 168 GLN B N 1
ATOM 4305 C CA A GLN B 1 170 ? 4.520 20.275 55.499 0.51 11.75 168 GLN B CA 1
ATOM 4306 C CA B GLN B 1 170 ? 4.538 20.282 55.502 0.49 11.70 168 GLN B CA 1
ATOM 4307 C C A GLN B 1 170 ? 5.034 19.011 56.154 0.51 10.80 168 GLN B C 1
ATOM 4308 C C B GLN B 1 170 ? 5.044 19.002 56.137 0.49 11.08 168 GLN B C 1
ATOM 4309 O O A GLN B 1 170 ? 6.194 18.914 56.519 0.51 9.44 168 GLN B O 1
ATOM 4310 O O B GLN B 1 170 ? 6.214 18.888 56.477 0.49 11.97 168 GLN B O 1
ATOM 4337 N N . PHE B 1 171 ? 4.138 18.042 56.297 1.00 12.33 169 PHE B N 1
ATOM 4338 C CA . PHE B 1 171 ? 4.503 16.684 56.687 1.00 13.74 169 PHE B CA 1
ATOM 4339 C C . PHE B 1 171 ? 4.858 15.929 55.424 1.00 13.74 169 PHE B C 1
ATOM 4340 O O . PHE B 1 171 ? 4.076 15.900 54.470 1.00 16.50 169 PHE B O 1
ATOM 4358 N N . GLY B 1 172 ? 6.030 15.325 55.406 1.00 14.46 170 GLY B N 1
ATOM 4359 C CA . GLY B 1 172 ? 6.479 14.616 54.233 1.00 15.10 170 GLY B CA 1
ATOM 4360 C C . GLY B 1 172 ? 7.158 15.576 53.298 1.00 12.83 170 GLY B C 1
ATOM 4361 O O . GLY B 1 172 ? 7.343 16.761 53.587 1.00 13.26 170 GLY B O 1
ATOM 4365 N N . ALA B 1 173 ? 7.551 15.049 52.154 1.00 15.39 171 ALA B N 1
ATOM 4366 C CA . ALA B 1 173 ? 8.372 15.817 51.225 1.00 14.63 171 ALA B CA 1
ATOM 4367 C C . ALA B 1 173 ? 7.591 17.002 50.652 1.00 13.64 171 ALA B C 1
ATOM 4368 O O . ALA B 1 173 ? 6.349 17.008 50.618 1.00 15.67 171 ALA B O 1
ATOM 4375 N N . ILE B 1 174 ? 8.342 17.991 50.184 1.00 12.59 172 ILE B N 1
ATOM 4376 C CA . ILE B 1 174 ? 7.780 19.166 49.519 1.00 12.45 172 ILE B CA 1
ATOM 4377 C C . ILE B 1 174 ? 8.674 19.489 48.314 1.00 11.72 172 ILE B C 1
ATOM 4378 O O . ILE B 1 174 ? 9.909 19.508 48.440 1.00 12.07 172 ILE B O 1
ATOM 4394 N N . SER B 1 175 ? 8.072 19.720 47.146 1.00 11.25 173 SER B N 1
ATOM 4395 C CA . SER B 1 175 ? 8.881 20.034 45.978 1.00 11.24 173 SER B CA 1
ATOM 4396 C C . SER B 1 175 ? 9.402 21.462 46.060 1.00 10.73 173 SER B C 1
ATOM 4397 O O . SER B 1 175 ? 8.848 22.316 46.772 1.00 11.11 173 SER B O 1
ATOM 4405 N N . ASN B 1 176 ? 10.447 21.757 45.294 1.00 10.46 174 ASN B N 1
ATOM 4406 C CA . ASN B 1 176 ? 10.974 23.119 45.264 1.00 9.91 174 ASN B CA 1
ATOM 4407 C C . ASN B 1 176 ? 9.922 24.141 44.849 1.00 10.07 174 ASN B C 1
ATOM 4408 O O . ASN B 1 176 ? 9.839 25.202 45.452 1.00 10.54 174 ASN B O 1
ATOM 4419 N N . ALA B 1 177 ? 9.146 23.843 43.811 1.00 9.85 175 ALA B N 1
ATOM 4420 C CA . ALA B 1 177 ? 8.133 24.783 43.359 1.00 10.70 175 ALA B CA 1
ATOM 4421 C C . ALA B 1 177 ? 7.059 24.982 44.415 1.00 9.54 175 ALA B C 1
ATOM 4422 O O . ALA B 1 177 ? 6.556 26.075 44.571 1.00 10.49 175 ALA B O 1
ATOM 4429 N N . ASP B 1 178 ? 6.702 23.927 45.143 1.00 10.41 176 ASP B N 1
ATOM 4430 C CA . ASP B 1 178 ? 5.733 24.087 46.215 1.00 10.12 176 ASP B CA 1
ATOM 4431 C C . ASP B 1 178 ? 6.272 25.044 47.280 1.00 9.60 176 ASP B C 1
ATOM 4432 O O . ASP B 1 178 ? 5.568 25.907 47.794 1.00 10.96 176 ASP B O 1
ATOM 4441 N N . ALA B 1 179 ? 7.519 24.841 47.664 1.00 9.66 177 ALA B N 1
ATOM 4442 C CA . ALA B 1 179 ? 8.124 25.695 48.685 1.00 9.24 177 ALA B CA 1
ATOM 4443 C C . ALA B 1 179 ? 8.213 27.141 48.218 1.00 10.46 177 ALA B C 1
ATOM 4444 O O . ALA B 1 179 ? 7.876 28.067 48.966 1.00 9.89 177 ALA B O 1
ATOM 4451 N N A GLU B 1 180 ? 8.643 27.354 46.983 0.56 9.34 178 GLU B N 1
ATOM 4452 N N B GLU B 1 180 ? 8.650 27.343 46.980 0.44 10.27 178 GLU B N 1
ATOM 4453 C CA A GLU B 1 180 ? 8.760 28.706 46.466 0.56 11.00 178 GLU B CA 1
ATOM 4454 C CA B GLU B 1 180 ? 8.758 28.685 46.427 0.44 10.56 178 GLU B CA 1
ATOM 4455 C C A GLU B 1 180 ? 7.390 29.403 46.360 0.56 11.54 178 GLU B C 1
ATOM 4456 C C B GLU B 1 180 ? 7.398 29.388 46.373 0.44 10.67 178 GLU B C 1
ATOM 4457 O O A GLU B 1 180 ? 7.262 30.600 46.638 0.56 9.47 178 GLU B O 1
ATOM 4458 O O B GLU B 1 180 ? 7.291 30.573 46.690 0.44 12.18 178 GLU B O 1
ATOM 4481 N N . ALA B 1 181 ? 6.361 28.659 45.990 1.00 10.80 179 ALA B N 1
ATOM 4482 C CA . ALA B 1 181 ? 5.031 29.223 45.916 1.00 10.57 179 ALA B CA 1
ATOM 4483 C C . ALA B 1 181 ? 4.570 29.662 47.304 1.00 12.04 179 ALA B C 1
ATOM 4484 O O . ALA B 1 181 ? 3.968 30.709 47.468 1.00 11.63 179 ALA B O 1
ATOM 4492 N N . ALA B 1 182 ? 4.846 28.861 48.323 1.00 10.83 180 ALA B N 1
ATOM 4493 C CA . ALA B 1 182 ? 4.471 29.223 49.690 1.00 10.29 180 ALA B CA 1
ATOM 4494 C C . ALA B 1 182 ? 5.233 30.478 50.141 1.00 9.60 180 ALA B C 1
ATOM 4495 O O . ALA B 1 182 ? 4.653 31.412 50.669 1.00 11.15 180 ALA B O 1
ATOM 4502 N N . PHE B 1 183 ? 6.538 30.506 49.910 1.00 9.16 181 PHE B N 1
ATOM 4503 C CA . PHE B 1 183 ? 7.330 31.654 50.325 1.00 9.27 181 PHE B CA 1
ATOM 4504 C C . PHE B 1 183 ? 6.911 32.942 49.620 1.00 9.56 181 PHE B C 1
ATOM 4505 O O . PHE B 1 183 ? 7.023 34.033 50.193 1.00 10.88 181 PHE B O 1
ATOM 4522 N N . LYS B 1 184 ? 6.444 32.853 48.382 1.00 10.63 182 LYS B N 1
ATOM 4523 C CA . LYS B 1 184 ? 6.073 34.035 47.638 1.00 11.20 182 LYS B CA 1
ATOM 4524 C C . LYS B 1 184 ? 4.938 34.786 48.324 1.00 13.72 182 LYS B C 1
ATOM 4525 O O . LYS B 1 184 ? 4.828 36.000 48.185 1.00 14.92 182 LYS B O 1
ATOM 4544 N N . GLU B 1 185 ? 4.105 34.076 49.078 1.00 12.90 183 GLU B N 1
ATOM 4545 C CA . GLU B 1 185 ? 2.961 34.691 49.731 1.00 13.00 183 GLU B CA 1
ATOM 4546 C C . GLU B 1 185 ? 3.286 35.199 51.154 1.00 13.89 183 GLU B C 1
ATOM 4547 O O . GLU B 1 185 ? 2.433 35.788 51.811 1.00 17.53 183 GLU B O 1
ATOM 4559 N N . MET B 1 186 ? 4.503 34.960 51.629 1.00 11.76 184 MET B N 1
ATOM 4560 C CA . MET B 1 186 ? 4.910 35.353 52.969 1.00 11.24 184 MET B CA 1
ATOM 4561 C C . MET B 1 186 ? 5.678 36.670 52.992 1.00 12.93 184 MET B C 1
ATOM 4562 O O . MET B 1 186 ? 6.322 37.042 51.997 1.00 13.65 184 MET B O 1
ATOM 4576 N N . ASN B 1 187 ? 5.660 37.332 54.145 1.00 12.69 185 ASN B N 1
ATOM 4577 C CA . ASN B 1 187 ? 6.504 38.487 54.391 1.00 11.71 185 ASN B CA 1
ATOM 4578 C C . ASN B 1 187 ? 7.955 38.107 54.231 1.00 13.67 185 ASN B C 1
ATOM 4579 O O . ASN B 1 187 ? 8.390 37.094 54.781 1.00 14.89 185 ASN B O 1
#

Solvent-accessible surface area: 13940 Å² total; per-residue (Å²): 189,31,146,86,10,34,73,14,68,18,88,8,51,105,55,131,127,17,84,10,36,112,40,112,47,118,20,2,8,0,4,0,1,6,6,132,7,37,86,0,73,99,26,0,4,28,6,0,9,2,18,28,68,97,112,69,74,8,73,5,4,0,0,0,10,14,50,53,153,67,11,70,64,63,119,105,0,37,99,29,6,128,104,50,3,16,85,98,6,55,0,0,22,1,94,151,14,64,4,28,123,51,5,154,28,228,58,38,6,1,1,17,0,1,29,18,100,13,60,28,46,64,80,47,135,25,87,20,36,23,68,75,0,57,58,21,4,168,143,27,146,97,64,2,42,88,43,123,85,11,18,87,17,60,19,94,10,35,114,65,123,80,10,74,14,41,74,37,171,60,72,14,2,5,0,6,0,1,6,7,125,5,40,78,0,79,107,18,1,5,23,4,0,20,6,16,28,85,99,107,63,81,6,38,6,2,0,0,0,11,12,52,60,157,65,12,60,60,58,168,86,0,37,119,29,4,118,91,56,12,16,73,87,1,41,0,0,14,1,70,162,19,86,4,23,113,40,0,93,15,169,52,50,3,1,0,8,0,1,16,29,121,24,60,3,30,75,47,44,149,25,52,11,49,26,72,78,0,62,60,21,4,169,144,29,128

CATH classification: 3.40.30.10

B-factor: mean 19.8, std 10.75, range [6.65, 72.72]

Secondary structure (DSSP, 8-state):
-PPBPPP-EEEETTS-EEEGGGGTTSEEEEEE--TT-HHHHHHHHHHHHHHH-S--SEEEEEEE-TTSTTPPPTTTHHHHHHHTT--S--EEE-TTSHHHHHTT--SSSEEEEE-TTSBEEEEEES---HHHHHHHHHT--/----TTSBPPP-EEEBTTS-EEEGGGGTTSEEEEEE--TT-HHHHHHHHHHHHHHH-TT-SEEEEEEE-TTSTTPPPTTTHHHHHHHTT--S--EEE-TTSHHHHHTT--SSSEEEEE-TTSBEEEEEES---HHHHHHHHHT--

Radius of gyration: 21.1 Å; Cα contacts (8 Å, |Δi|>4): 592; chains: 2; bounding box: 45×43×56 Å

InterPro domains:
  IPR013740 Redoxin [PF08534] (45-178)
  IPR013766 Thioredoxin domain [PS51352] (43-185)
  IPR036249 Thioredoxin-like superfamily [SSF52833] (41-184)
  IPR050553 Thioredoxin family ResA/DsbE subfamily [PTHR42852] (4-183)

Nearest PDB structures (foldseek):
  2yp6-assembly3_C  TM=9.972E-01  e=7.355E-30  Streptococcus pneumoniae TIGR4
  4hqs-assembly1_A  TM=9.314E-01  e=3.696E-16  Streptococcus pneumoniae TIGR4
  5cyy-assembly2_D  TM=8.119E-01  e=2.355E-10  Mycobacterium tuberculosis H37Rv
  2hyx-assembly2_D  TM=7.826E-01  e=3.247E-10  Mycobacterium tuberculosis H37Rv
  2hyx-assembly2_C  TM=7.810E-01  e=2.678E-10  Mycobacterium tuberculosis H37Rv